Protein AF-A0A7X9B3H0-F1 (afdb_monomer_lite)

Secondary structure (DSSP, 8-state):
-EES-EE-PEEPEEEE-TTSSEEEE---SEEEES-BS-EEES-EESS-TT-TTEEESEEEES-EEEEEES-EEEEEEEEESEEEEEEES-EEEEEEEEE-EEEEEEEES-EE-SSSSEEE-GGGTT-EEEEEEEEEEEE-GGGGSS---EEEE----S-S--SS--B--SEEEEEEEEE--TTPPTT----EEE--S-TT--STT---SS--B---EEEEEEEEETT-PPPBS-S-TTTTTT-EEEETT----

pLDDT: mean 95.86, std 7.14, range [37.53, 98.94]

Structure (mmCIF, N/CA/C/O backbone):
data_AF-A0A7X9B3H0-F1
#
_entry.id   AF-A0A7X9B3H0-F1
#
loop_
_atom_site.group_PDB
_atom_site.id
_atom_site.type_symbol
_atom_site.label_atom_id
_atom_site.label_alt_id
_atom_site.label_comp_id
_atom_site.label_asym_id
_atom_site.label_entity_id
_atom_site.label_seq_id
_atom_site.pdbx_PDB_ins_code
_atom_site.Cartn_x
_atom_site.Cartn_y
_atom_site.Cartn_z
_atom_site.occupancy
_atom_site.B_iso_or_equiv
_atom_site.auth_seq_id
_atom_site.auth_comp_id
_atom_site.auth_asym_id
_atom_site.auth_atom_id
_atom_site.pdbx_PDB_model_num
ATOM 1 N N . THR A 1 1 ? -23.207 -5.398 1.427 1.00 96.75 1 THR A N 1
ATOM 2 C CA . THR A 1 1 ? -22.629 -4.749 2.622 1.00 96.75 1 THR A CA 1
ATOM 3 C C . THR A 1 1 ? -22.613 -5.731 3.765 1.00 96.75 1 THR A C 1
ATOM 5 O O . THR A 1 1 ? -23.616 -6.402 3.954 1.00 96.75 1 THR A O 1
ATOM 8 N N . VAL A 1 2 ? -21.505 -5.804 4.498 1.00 97.75 2 VAL A N 1
ATOM 9 C CA . VAL A 1 2 ? -21.372 -6.490 5.792 1.00 97.75 2 VAL A CA 1
ATOM 10 C C . VAL A 1 2 ? -21.299 -5.406 6.863 1.00 97.75 2 VAL A C 1
ATOM 12 O O . VAL A 1 2 ? -20.609 -4.403 6.661 1.00 97.75 2 VAL A O 1
ATOM 15 N N . ARG A 1 3 ? -22.056 -5.543 7.951 1.00 98.38 3 ARG A N 1
ATOM 16 C CA . ARG A 1 3 ? -22.194 -4.486 8.957 1.00 98.38 3 ARG A CA 1
ATOM 17 C C . ARG A 1 3 ? -22.282 -5.067 10.364 1.00 98.38 3 ARG A C 1
ATOM 19 O O . ARG A 1 3 ? -22.890 -6.119 10.524 1.00 98.38 3 ARG A O 1
ATOM 26 N N . ASP A 1 4 ? -21.686 -4.385 11.344 1.00 98.56 4 ASP A N 1
ATOM 27 C CA . ASP A 1 4 ? -21.795 -4.699 12.780 1.00 98.56 4 ASP A CA 1
ATOM 28 C C . ASP A 1 4 ? -21.476 -6.181 13.061 1.00 98.56 4 ASP A C 1
ATOM 30 O O . ASP A 1 4 ? -22.177 -6.889 13.778 1.00 98.56 4 ASP A O 1
ATOM 34 N N . THR A 1 5 ? -20.434 -6.680 12.394 1.00 98.19 5 THR A N 1
ATOM 35 C CA . THR A 1 5 ? -20.087 -8.105 12.342 1.00 98.19 5 THR A CA 1
ATOM 36 C C . THR A 1 5 ? -18.679 -8.324 12.873 1.00 98.19 5 THR A C 1
ATOM 38 O O . THR A 1 5 ? -17.754 -7.582 12.532 1.00 98.19 5 THR A O 1
ATOM 41 N N . VAL A 1 6 ? -18.509 -9.392 13.650 1.00 97.94 6 VAL A N 1
ATOM 42 C CA . VAL A 1 6 ? -17.203 -9.873 14.102 1.00 97.94 6 VAL A CA 1
ATOM 43 C C . VAL A 1 6 ? -16.793 -11.080 13.253 1.00 97.94 6 VAL A C 1
ATOM 45 O O . VAL A 1 6 ? -17.563 -12.025 13.107 1.00 97.94 6 VAL A O 1
ATOM 48 N N . LEU A 1 7 ? -15.589 -11.037 12.683 1.00 97.00 7 LEU A N 1
ATOM 49 C CA . LEU A 1 7 ? -15.009 -12.068 11.814 1.00 97.00 7 LEU A CA 1
ATOM 50 C C . LEU A 1 7 ? -13.793 -12.713 12.484 1.00 97.00 7 LEU A C 1
ATOM 52 O O . LEU A 1 7 ? -13.161 -12.115 13.349 1.00 97.00 7 LEU A O 1
ATOM 56 N N . THR A 1 8 ? -13.404 -13.913 12.071 1.00 96.50 8 THR A N 1
ATOM 57 C CA . THR A 1 8 ? -12.276 -14.640 12.670 1.00 96.50 8 THR A CA 1
ATOM 58 C C . THR A 1 8 ? -11.113 -14.783 11.701 1.00 96.50 8 THR A C 1
ATOM 60 O O . THR A 1 8 ? -11.180 -15.513 10.717 1.00 96.50 8 THR A O 1
ATOM 63 N N . GLY A 1 9 ? -9.995 -14.120 12.007 1.00 94.44 9 GLY A N 1
ATOM 64 C CA . GLY A 1 9 ? -8.746 -14.320 11.274 1.00 94.44 9 GLY A CA 1
ATOM 65 C C . GLY A 1 9 ? -8.305 -15.777 11.362 1.00 94.44 9 GLY A C 1
ATOM 66 O O . GLY A 1 9 ? -8.339 -16.363 12.444 1.00 94.44 9 GLY A O 1
ATOM 67 N N . ARG A 1 10 ? -7.913 -16.371 10.233 1.00 94.38 10 ARG A N 1
ATOM 68 C CA . ARG A 1 10 ? -7.511 -17.785 10.170 1.00 94.38 10 ARG A CA 1
ATOM 69 C C . ARG A 1 10 ? -5.998 -17.932 10.242 1.00 94.38 10 ARG A C 1
ATOM 71 O O . ARG A 1 10 ? -5.265 -17.012 9.889 1.00 94.38 10 ARG A O 1
ATOM 78 N N . MET A 1 11 ? -5.523 -19.074 10.734 1.00 94.06 11 MET A N 1
ATOM 79 C CA . MET A 1 11 ? -4.094 -19.310 10.964 1.00 94.06 11 MET A CA 1
ATOM 80 C C . MET A 1 11 ? -3.286 -19.383 9.665 1.00 94.06 11 MET A C 1
ATOM 82 O O . MET A 1 11 ? -3.762 -19.874 8.639 1.00 94.06 11 MET A O 1
ATOM 86 N N . THR A 1 12 ? -2.037 -18.932 9.749 1.00 93.06 12 THR A N 1
ATOM 87 C CA . THR A 1 12 ? -1.024 -19.181 8.722 1.00 93.06 12 THR A CA 1
ATOM 88 C C . THR A 1 12 ? -0.490 -20.604 8.867 1.00 93.06 12 THR A C 1
ATOM 90 O O . THR A 1 12 ? -0.134 -21.032 9.963 1.00 93.06 12 THR A O 1
ATOM 93 N N . TYR A 1 13 ? -0.372 -21.324 7.757 1.00 92.62 13 TYR A N 1
ATOM 94 C CA . TYR A 1 13 ? 0.287 -22.626 7.670 1.00 92.62 13 TYR A CA 1
ATOM 95 C C . TYR A 1 13 ? 1.334 -22.622 6.549 1.00 92.62 13 TYR A C 1
ATOM 97 O O . TYR A 1 13 ? 1.449 -21.657 5.791 1.00 92.62 13 TYR A O 1
ATOM 105 N N . ARG A 1 14 ? 2.142 -23.685 6.456 1.00 93.62 14 ARG A N 1
ATOM 106 C CA . ARG A 1 14 ? 3.148 -23.844 5.395 1.00 93.62 14 ARG A CA 1
ATOM 107 C C . ARG A 1 14 ? 2.694 -24.864 4.358 1.00 93.62 14 ARG A C 1
ATOM 109 O O . ARG A 1 14 ? 2.147 -25.901 4.712 1.00 93.62 14 ARG A O 1
ATOM 116 N N . THR A 1 15 ? 2.963 -24.571 3.091 1.00 93.12 15 THR A N 1
ATOM 117 C CA . THR A 1 15 ? 2.747 -25.475 1.951 1.00 93.12 15 THR A CA 1
ATOM 118 C C . THR A 1 15 ? 3.915 -25.374 0.964 1.00 93.12 15 THR A C 1
ATOM 120 O O . THR A 1 15 ? 4.805 -24.545 1.150 1.00 93.12 15 THR A O 1
ATOM 123 N N . ILE A 1 16 ? 3.942 -26.206 -0.078 1.00 93.56 16 ILE A N 1
ATOM 124 C CA . ILE A 1 16 ? 4.921 -26.119 -1.168 1.00 93.56 16 ILE A CA 1
ATOM 125 C C . ILE A 1 16 ? 4.343 -25.247 -2.287 1.00 93.56 16 ILE A C 1
ATOM 127 O O . ILE A 1 16 ? 3.264 -25.522 -2.807 1.00 93.56 16 ILE A O 1
ATOM 131 N N . GLY A 1 17 ? 5.045 -24.166 -2.626 1.00 88.56 17 GLY A N 1
ATOM 132 C CA . GLY A 1 17 ? 4.659 -23.255 -3.702 1.00 88.56 17 GLY A CA 1
ATOM 133 C C . GLY A 1 17 ? 5.010 -23.792 -5.091 1.00 88.56 17 GLY A C 1
ATOM 134 O O . GLY A 1 17 ? 5.723 -24.785 -5.229 1.00 88.56 17 GLY A O 1
ATOM 135 N N . SER A 1 18 ? 4.578 -23.079 -6.134 1.00 87.06 18 SER A N 1
ATOM 136 C CA . SER A 1 18 ? 4.818 -23.447 -7.542 1.00 87.06 18 SER A CA 1
ATOM 137 C C . SER A 1 18 ? 6.302 -23.577 -7.910 1.00 87.06 18 SER A C 1
ATOM 139 O O . SER A 1 18 ? 6.653 -24.346 -8.796 1.00 87.06 18 SER A O 1
ATOM 141 N N . ALA A 1 19 ? 7.186 -22.877 -7.196 1.00 88.00 19 ALA A N 1
ATOM 142 C CA . ALA A 1 19 ? 8.637 -22.975 -7.352 1.00 88.00 19 ALA A CA 1
ATOM 143 C C . ALA A 1 19 ? 9.275 -24.153 -6.579 1.00 88.00 19 ALA A C 1
ATOM 145 O O . ALA A 1 19 ? 10.493 -24.174 -6.400 1.00 88.00 19 ALA A O 1
ATOM 146 N N . GLY A 1 20 ? 8.478 -25.081 -6.035 1.00 92.31 20 GLY A N 1
ATOM 147 C CA . GLY A 1 20 ? 8.959 -26.229 -5.256 1.00 92.31 20 GLY A CA 1
ATOM 148 C C . GLY A 1 20 ? 9.532 -25.874 -3.879 1.00 92.31 20 GLY A C 1
ATOM 149 O O . GLY A 1 20 ? 10.175 -26.703 -3.242 1.00 92.31 20 GLY A O 1
ATOM 150 N N . LYS A 1 21 ? 9.324 -24.640 -3.403 1.00 93.38 21 LYS A N 1
ATOM 151 C CA . LYS A 1 21 ? 9.851 -24.142 -2.123 1.00 93.38 21 LYS A CA 1
ATOM 152 C C . LYS A 1 21 ? 8.735 -23.964 -1.090 1.00 93.38 21 LYS A C 1
ATOM 154 O O . LYS A 1 21 ? 7.611 -23.647 -1.484 1.00 93.38 21 LYS A O 1
ATOM 159 N N . PRO A 1 22 ? 9.025 -24.107 0.217 1.00 93.56 22 PRO A N 1
ATOM 160 C CA . PRO A 1 22 ? 8.057 -23.798 1.261 1.00 93.56 22 PRO A CA 1
ATOM 161 C C . PRO A 1 22 ? 7.579 -22.344 1.184 1.00 93.56 22 PRO A C 1
ATOM 163 O O . PRO A 1 22 ? 8.392 -21.421 1.122 1.00 93.56 22 PRO A O 1
ATOM 166 N N . VAL A 1 23 ? 6.265 -22.146 1.238 1.00 92.06 23 VAL A N 1
ATOM 167 C CA . VAL A 1 23 ? 5.602 -20.839 1.279 1.00 92.06 23 VAL A CA 1
ATOM 168 C C . VAL A 1 23 ? 4.584 -20.795 2.416 1.00 92.06 23 VAL A C 1
ATOM 170 O O . VAL A 1 23 ? 4.017 -21.820 2.804 1.00 92.06 23 VAL A O 1
ATOM 173 N N . SER A 1 24 ? 4.354 -19.600 2.955 1.00 91.25 24 SER A N 1
ATOM 174 C CA . SER A 1 24 ? 3.261 -19.352 3.897 1.00 91.25 24 SER A CA 1
ATOM 175 C C . SER A 1 24 ? 1.937 -19.230 3.144 1.00 91.25 24 SER A C 1
ATOM 177 O O . SER A 1 24 ? 1.880 -18.582 2.101 1.00 91.25 24 SER A O 1
ATOM 179 N N . MET A 1 25 ? 0.880 -19.817 3.694 1.00 90.06 25 MET A N 1
ATOM 180 C CA . MET A 1 25 ? -0.472 -19.802 3.142 1.00 90.06 25 MET A CA 1
ATOM 181 C C . MET A 1 25 ? -1.490 -19.632 4.273 1.00 90.06 25 MET A C 1
ATOM 183 O O . MET A 1 25 ? -1.207 -19.938 5.431 1.00 90.06 25 MET A O 1
ATOM 187 N N . GLY A 1 26 ? -2.690 -19.178 3.940 1.00 91.25 26 GLY A N 1
ATOM 188 C CA . GLY A 1 26 ? -3.830 -19.196 4.842 1.00 91.25 26 GLY A CA 1
ATOM 189 C C . GLY A 1 26 ? -5.136 -19.108 4.069 1.00 91.25 26 GLY A C 1
ATOM 190 O O . GLY A 1 26 ? -5.149 -18.869 2.863 1.00 91.25 26 GLY A O 1
ATOM 191 N N . SER A 1 27 ? -6.242 -19.321 4.774 1.00 89.25 27 SER A N 1
ATOM 192 C CA . SER A 1 27 ? -7.578 -19.052 4.242 1.00 89.25 27 SER A CA 1
ATOM 193 C C . SER A 1 27 ? -8.144 -17.777 4.860 1.00 89.25 27 SER A C 1
ATOM 195 O O . SER A 1 27 ? -7.551 -17.188 5.763 1.00 89.25 27 SER A O 1
ATOM 197 N N . TYR A 1 28 ? -9.284 -17.337 4.349 1.00 94.12 28 TYR A N 1
ATOM 198 C CA . TYR A 1 28 ? -9.989 -16.159 4.833 1.00 94.12 28 TYR A CA 1
ATOM 199 C C . TYR A 1 28 ? -11.312 -16.578 5.455 1.00 94.12 28 TYR A C 1
ATOM 201 O O . TYR A 1 28 ? -11.863 -17.617 5.087 1.00 94.12 28 TYR A O 1
ATOM 209 N N . ASP A 1 29 ? -11.819 -15.771 6.379 1.00 94.12 29 ASP A N 1
ATOM 210 C CA . ASP A 1 29 ? -13.160 -15.986 6.914 1.00 94.12 29 ASP A CA 1
ATOM 211 C C . ASP A 1 29 ? -14.219 -15.617 5.880 1.00 94.12 29 ASP A C 1
ATOM 213 O O . ASP A 1 29 ? -15.155 -16.366 5.617 1.00 94.12 29 ASP A O 1
ATOM 217 N N . ILE A 1 30 ? -13.994 -14.483 5.220 1.00 94.00 30 ILE A N 1
ATOM 218 C CA . ILE A 1 30 ? -14.838 -13.972 4.154 1.00 94.00 30 ILE A CA 1
ATOM 219 C C . ILE A 1 30 ? -13.964 -13.503 2.997 1.00 94.00 30 ILE A C 1
ATOM 221 O O . ILE A 1 30 ? -12.877 -12.966 3.185 1.00 94.00 30 ILE A O 1
ATOM 225 N N . SER A 1 31 ? -14.423 -13.713 1.769 1.00 93.94 31 SER A N 1
ATOM 226 C CA . SER A 1 31 ? -13.748 -13.210 0.573 1.00 93.94 31 SER A CA 1
ATOM 227 C C . SER A 1 31 ? -14.756 -12.571 -0.368 1.00 93.94 31 SER A C 1
ATOM 229 O O . SER A 1 31 ? -15.946 -12.883 -0.328 1.00 93.94 31 SER A O 1
ATOM 231 N N . ALA A 1 32 ? -14.276 -11.654 -1.204 1.00 95.38 32 ALA A N 1
ATOM 232 C CA . ALA A 1 32 ? -15.072 -11.049 -2.263 1.00 95.38 32 ALA A CA 1
ATOM 233 C C . ALA A 1 32 ? -14.420 -11.337 -3.616 1.00 95.38 32 ALA A C 1
ATOM 235 O O . ALA A 1 32 ? -13.220 -11.132 -3.800 1.00 95.38 32 ALA A O 1
ATOM 236 N N . ASN A 1 33 ? -15.202 -11.813 -4.580 1.00 96.38 33 ASN A N 1
ATOM 237 C CA . ASN A 1 33 ? -14.717 -12.105 -5.923 1.00 96.38 33 ASN A CA 1
ATOM 238 C C . ASN A 1 33 ? -15.700 -11.538 -6.948 1.00 96.38 33 ASN A C 1
ATOM 240 O O . ASN A 1 33 ? -16.895 -11.803 -6.840 1.00 96.38 33 ASN A O 1
ATOM 244 N N . ARG A 1 34 ? -15.206 -10.745 -7.910 1.00 96.75 34 ARG A N 1
ATOM 245 C CA . ARG A 1 34 ? -16.002 -10.127 -8.990 1.00 96.75 34 ARG A CA 1
ATOM 246 C C . ARG A 1 34 ? -17.244 -9.395 -8.466 1.00 96.75 34 ARG A C 1
ATOM 248 O O . ARG A 1 34 ? -18.338 -9.534 -9.004 1.00 96.75 34 ARG A O 1
ATOM 255 N N . ALA A 1 35 ? -17.071 -8.625 -7.395 1.00 96.94 35 ALA A N 1
ATOM 256 C CA . ALA A 1 35 ? -18.161 -7.940 -6.709 1.00 96.94 35 ALA A CA 1
ATOM 257 C C . ALA A 1 35 ? -18.064 -6.415 -6.857 1.00 96.94 35 ALA A C 1
ATOM 259 O O . ALA A 1 35 ? -16.976 -5.841 -6.912 1.00 96.94 35 ALA A O 1
ATOM 260 N N . LEU A 1 36 ? -19.216 -5.749 -6.893 1.00 97.56 36 LEU A N 1
ATOM 261 C CA . LEU A 1 36 ? -19.324 -4.293 -6.979 1.00 97.56 36 LEU A CA 1
ATOM 262 C C . LEU A 1 36 ? -19.854 -3.739 -5.655 1.00 97.56 36 LEU A C 1
ATOM 264 O O . LEU A 1 36 ? -20.747 -4.331 -5.052 1.00 97.56 36 LEU A O 1
ATOM 268 N N . ASN A 1 37 ? -19.342 -2.583 -5.231 1.00 98.06 37 ASN A N 1
ATOM 269 C CA . ASN A 1 37 ? -19.818 -1.841 -4.060 1.00 98.06 37 ASN A CA 1
ATOM 270 C C . ASN A 1 37 ? -19.799 -2.677 -2.766 1.00 98.06 37 ASN A C 1
ATOM 272 O O . ASN A 1 37 ? -20.756 -2.693 -1.985 1.00 98.06 37 ASN A O 1
ATOM 276 N N . VAL A 1 38 ? -18.697 -3.391 -2.526 1.00 97.62 38 VAL A N 1
ATOM 277 C CA . VAL A 1 38 ? -18.517 -4.171 -1.295 1.00 97.62 38 VAL A CA 1
ATOM 278 C C . VAL A 1 38 ? -18.102 -3.232 -0.172 1.00 97.62 38 VAL A C 1
ATOM 280 O O . VAL A 1 38 ? -17.070 -2.569 -0.245 1.00 97.62 38 VAL A O 1
ATOM 283 N N . SER A 1 39 ? -18.910 -3.191 0.883 1.00 98.19 39 SER A N 1
ATOM 284 C CA . SER A 1 39 ? -18.640 -2.382 2.070 1.00 98.19 39 SER A CA 1
ATOM 285 C C . SER A 1 39 ? -18.618 -3.235 3.331 1.00 98.19 39 SER A C 1
ATOM 287 O O . SER A 1 39 ? -19.525 -4.051 3.514 1.00 98.19 39 SER A O 1
ATOM 289 N N . PHE A 1 40 ? -17.631 -2.987 4.187 1.00 98.50 40 PHE A N 1
ATOM 290 C CA . PHE A 1 40 ? -17.561 -3.429 5.578 1.00 98.50 40 PHE A CA 1
ATOM 291 C C . PHE A 1 40 ? -17.724 -2.200 6.466 1.00 98.50 40 PHE A C 1
ATOM 293 O O . PHE A 1 40 ? -17.019 -1.207 6.274 1.00 98.50 40 PHE A O 1
ATOM 300 N N . ILE A 1 41 ? -18.694 -2.240 7.376 1.00 98.88 41 ILE A N 1
ATOM 301 C CA . ILE A 1 41 ? -19.063 -1.101 8.221 1.00 98.88 41 ILE A CA 1
ATOM 302 C C . ILE A 1 41 ? -19.112 -1.570 9.672 1.00 98.88 41 ILE A C 1
ATOM 304 O O . ILE A 1 41 ? -19.880 -2.477 9.984 1.00 98.88 41 ILE A O 1
ATOM 308 N N . ASN A 1 42 ? -18.332 -0.943 10.551 1.00 98.75 42 ASN A N 1
ATOM 309 C CA . ASN A 1 42 ? -18.270 -1.278 11.978 1.00 98.75 42 ASN A CA 1
ATOM 310 C C . ASN A 1 42 ? -17.964 -2.766 12.223 1.00 98.75 42 ASN A C 1
ATOM 312 O O . ASN A 1 42 ? -18.619 -3.435 13.023 1.00 98.75 42 ASN A O 1
ATOM 316 N N . CYS A 1 43 ? -17.010 -3.319 11.476 1.00 98.62 43 CYS A N 1
ATOM 317 C CA . CYS A 1 43 ? -16.638 -4.724 11.591 1.00 98.62 43 CYS A CA 1
ATOM 318 C C . CYS A 1 43 ? -15.314 -4.897 12.344 1.00 98.62 43 CYS A C 1
ATOM 320 O O . CYS A 1 43 ? -14.418 -4.057 12.262 1.00 98.62 43 CYS A O 1
ATOM 322 N N . SER A 1 44 ? -15.152 -6.014 13.044 1.00 98.38 44 SER A N 1
ATOM 323 C CA . SER A 1 44 ? -13.930 -6.301 13.803 1.00 98.38 44 SER A CA 1
ATOM 324 C C . SER A 1 44 ? -13.487 -7.754 13.667 1.00 98.38 44 SER A C 1
ATOM 326 O O . SER A 1 44 ? -14.210 -8.599 13.139 1.00 98.38 44 SER A O 1
ATOM 328 N N . GLN A 1 45 ? -12.261 -8.037 14.101 1.00 96.81 45 GLN A N 1
ATOM 329 C CA . GLN A 1 45 ? -11.703 -9.383 14.155 1.00 96.81 45 GLN A CA 1
ATOM 330 C C . GLN A 1 45 ? -11.772 -9.939 15.590 1.00 96.81 45 GLN A C 1
ATOM 332 O O . GLN A 1 45 ? -11.523 -9.200 16.539 1.00 96.81 45 GLN A O 1
ATOM 337 N N . THR A 1 46 ? -12.073 -11.232 15.758 1.00 97.44 46 THR A N 1
ATOM 338 C CA . THR A 1 46 ? -12.088 -11.913 17.070 1.00 97.44 46 THR A CA 1
ATOM 339 C C . THR A 1 46 ? -10.695 -12.023 17.692 1.00 97.44 46 THR A C 1
ATOM 341 O O . THR A 1 46 ? -10.539 -11.868 18.899 1.00 97.44 46 THR A O 1
ATOM 344 N N . ASN A 1 47 ? -9.681 -12.309 16.874 1.00 96.38 47 ASN A N 1
ATOM 345 C CA . ASN A 1 47 ? -8.280 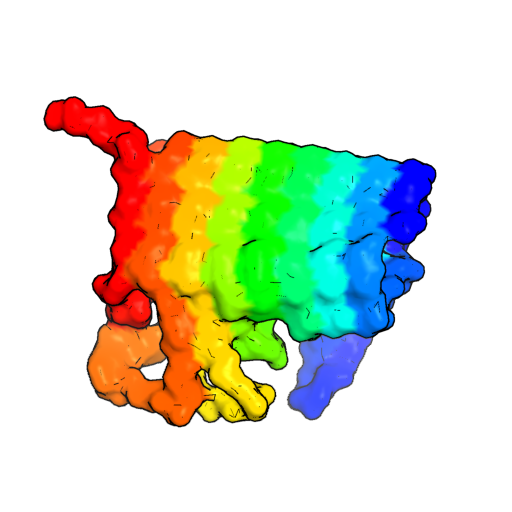-12.387 17.288 1.00 96.38 47 ASN A CA 1
ATOM 346 C C . ASN A 1 47 ? -7.551 -11.049 17.119 1.00 96.38 47 ASN A C 1
ATOM 348 O O . ASN A 1 47 ? -7.961 -10.205 16.319 1.00 96.38 47 ASN A O 1
ATOM 352 N N . ASP A 1 48 ? -6.438 -10.887 17.841 1.00 97.06 48 ASP A N 1
ATOM 353 C CA . ASP A 1 48 ? -5.580 -9.703 17.758 1.00 97.06 48 ASP A CA 1
ATOM 354 C C . ASP A 1 48 ? -5.141 -9.440 16.309 1.00 97.06 48 ASP A C 1
ATOM 356 O O . ASP A 1 48 ? -4.493 -10.263 15.658 1.00 97.06 48 ASP A O 1
ATOM 360 N N . ILE A 1 49 ? -5.485 -8.256 15.800 1.00 97.50 49 ILE A N 1
ATOM 361 C CA . ILE A 1 49 ? -5.169 -7.816 14.438 1.00 97.50 49 ILE A CA 1
ATOM 362 C C . ILE A 1 49 ? -3.657 -7.722 14.187 1.00 97.50 49 ILE A C 1
ATOM 364 O O . ILE A 1 49 ? -3.216 -7.750 13.033 1.00 97.50 49 ILE A O 1
ATOM 368 N N . ASN A 1 50 ? -2.848 -7.640 15.245 1.00 97.06 50 ASN A N 1
ATOM 369 C CA . ASN A 1 50 ? -1.394 -7.565 15.165 1.00 97.06 50 ASN A CA 1
ATOM 370 C C . ASN A 1 50 ? -0.692 -8.922 15.356 1.00 97.06 50 ASN A C 1
ATOM 372 O O . ASN A 1 50 ? 0.526 -9.001 15.179 1.00 97.06 50 ASN A O 1
ATOM 376 N N . ASP A 1 51 ? -1.428 -9.998 15.644 1.00 95.69 51 ASP A N 1
ATOM 377 C CA . ASP A 1 51 ? -0.843 -11.325 15.820 1.00 95.69 51 ASP A CA 1
ATOM 378 C C . ASP A 1 51 ? -0.498 -11.973 14.470 1.00 95.69 51 ASP A C 1
ATOM 380 O O . ASP A 1 51 ? -1.359 -12.396 13.694 1.00 95.69 51 ASP A O 1
ATOM 384 N N . ARG A 1 52 ? 0.809 -12.085 14.215 1.00 93.50 52 ARG A N 1
ATOM 385 C CA . ARG A 1 52 ? 1.392 -12.591 12.962 1.00 93.50 52 ARG A CA 1
ATOM 386 C C . ARG A 1 52 ? 1.212 -14.099 12.760 1.00 93.50 52 ARG A C 1
ATOM 388 O O . ARG A 1 52 ? 1.583 -14.613 11.706 1.00 93.50 52 ARG A O 1
ATOM 395 N N . ARG A 1 53 ? 0.675 -14.827 13.748 1.00 94.88 53 ARG A N 1
ATOM 396 C CA . ARG A 1 53 ? 0.292 -16.241 13.590 1.00 94.88 53 ARG A CA 1
ATOM 397 C C . ARG A 1 53 ? -0.926 -16.393 12.677 1.00 94.88 53 ARG A C 1
ATOM 399 O O . ARG A 1 53 ? -1.085 -17.436 12.041 1.00 94.88 53 ARG A O 1
ATOM 406 N N . TYR A 1 54 ? -1.756 -15.357 12.562 1.00 95.31 54 TYR A N 1
ATOM 407 C CA . TYR A 1 54 ? -2.929 -15.347 11.694 1.00 95.31 54 TYR A CA 1
ATOM 408 C C . TYR A 1 54 ? -2.601 -14.772 10.314 1.00 95.31 54 TYR A C 1
ATOM 410 O O . TYR A 1 54 ? -1.918 -13.764 10.185 1.00 95.31 54 TYR A O 1
ATOM 418 N N . TRP A 1 55 ? -3.111 -15.420 9.269 1.00 93.62 55 TRP A N 1
ATOM 419 C CA . TRP A 1 55 ? -2.991 -14.991 7.876 1.00 93.62 55 TRP A CA 1
ATOM 420 C C . TRP A 1 55 ? -3.792 -13.712 7.617 1.00 93.62 55 TRP A C 1
ATOM 422 O O . TRP A 1 55 ? -3.315 -12.755 6.998 1.00 93.62 55 TRP A O 1
ATOM 432 N N . GLY A 1 56 ? -5.022 -13.705 8.130 1.00 91.44 56 GLY A N 1
ATOM 433 C CA . GLY A 1 56 ? -5.951 -12.587 8.093 1.00 91.44 56 GLY A CA 1
ATOM 434 C C . GLY A 1 56 ? -7.391 -13.043 7.880 1.00 91.44 56 GLY A C 1
ATOM 435 O O . GLY A 1 56 ? -7.706 -14.227 7.996 1.00 91.44 56 GLY A O 1
ATOM 436 N N . ILE A 1 57 ? -8.269 -12.086 7.581 1.00 92.81 57 ILE A N 1
ATOM 437 C CA . ILE A 1 57 ? -9.721 -12.323 7.478 1.00 92.81 57 ILE A CA 1
ATOM 438 C C . ILE A 1 57 ? -10.293 -12.227 6.070 1.00 92.81 57 ILE A C 1
ATOM 440 O O . ILE A 1 57 ? -11.370 -12.769 5.840 1.00 92.81 57 ILE A O 1
ATOM 444 N N . PHE A 1 58 ? -9.617 -11.517 5.164 1.00 92.31 58 PHE A N 1
ATOM 445 C CA . PHE A 1 58 ? -10.200 -11.085 3.901 1.00 92.31 58 PHE A CA 1
ATOM 446 C C . PHE A 1 58 ? -9.180 -11.013 2.772 1.00 92.31 58 PHE A C 1
ATOM 448 O O . PHE A 1 58 ? -8.056 -10.549 2.970 1.00 92.31 58 PHE A O 1
ATOM 455 N N . GLY A 1 59 ? -9.637 -11.410 1.586 1.00 90.00 59 GLY A N 1
ATOM 456 C CA . GLY A 1 59 ? -9.003 -11.165 0.296 1.00 90.00 59 GLY A CA 1
ATOM 457 C C . GLY A 1 59 ? -10.063 -10.801 -0.743 1.00 90.00 59 GLY A C 1
ATOM 458 O O . GLY A 1 59 ? -11.164 -11.364 -0.733 1.00 90.00 59 GLY A O 1
ATOM 459 N N . SER A 1 60 ? -9.737 -9.863 -1.636 1.00 93.75 60 SER A N 1
ATOM 460 C CA . SER A 1 60 ? -10.634 -9.444 -2.719 1.00 93.75 60 SER A CA 1
ATOM 461 C C . SER A 1 60 ? -10.022 -9.586 -4.105 1.00 93.75 60 SER A C 1
ATOM 463 O O . SER A 1 60 ? -8.905 -9.141 -4.347 1.00 93.75 60 SER A O 1
ATOM 465 N N . ASN A 1 61 ? -10.786 -10.153 -5.036 1.00 95.75 61 ASN A N 1
ATOM 466 C CA . ASN A 1 61 ? -10.383 -10.318 -6.431 1.00 95.75 61 ASN A CA 1
ATOM 467 C C . ASN A 1 61 ? -11.403 -9.651 -7.354 1.00 95.75 61 ASN A C 1
ATOM 469 O O . ASN A 1 61 ? -12.607 -9.861 -7.205 1.00 95.75 61 ASN A O 1
ATOM 473 N N . TYR A 1 62 ? -10.926 -8.863 -8.313 1.00 96.44 62 TYR A N 1
ATOM 474 C CA . TYR A 1 62 ? -11.707 -8.191 -9.354 1.00 96.44 62 TYR A CA 1
ATOM 475 C C . TYR A 1 62 ? -12.900 -7.393 -8.820 1.00 96.44 62 TYR A C 1
ATOM 477 O O . TYR A 1 62 ? -13.973 -7.361 -9.424 1.00 96.44 62 TYR A O 1
ATOM 485 N N . CYS A 1 63 ? -12.743 -6.802 -7.637 1.00 97.31 63 CYS A N 1
ATOM 486 C CA . CYS A 1 63 ? -13.803 -6.038 -6.998 1.00 97.31 63 CYS A CA 1
ATOM 487 C C . CYS A 1 63 ? -13.753 -4.571 -7.422 1.00 97.31 63 CYS A C 1
ATOM 489 O O . CYS A 1 63 ? -12.679 -4.031 -7.675 1.00 97.31 63 CYS A O 1
ATOM 491 N N . LYS A 1 64 ? -14.906 -3.901 -7.452 1.00 98.00 64 LYS A N 1
ATOM 492 C CA . LYS A 1 64 ? -14.971 -2.453 -7.682 1.00 98.00 64 LYS A CA 1
ATOM 493 C C . LYS A 1 64 ? -15.640 -1.749 -6.513 1.00 98.00 64 LYS A C 1
ATOM 495 O O . LYS A 1 64 ? -16.645 -2.238 -5.999 1.00 98.00 64 LYS A O 1
ATOM 500 N N . ASN A 1 65 ? -15.108 -0.591 -6.138 1.00 98.19 65 ASN A N 1
ATOM 501 C CA . ASN A 1 65 ? -15.586 0.257 -5.050 1.00 98.19 65 ASN A CA 1
ATOM 502 C C . ASN A 1 65 ? -15.594 -0.486 -3.702 1.00 98.19 65 ASN A C 1
ATOM 504 O O . ASN A 1 65 ? -16.644 -0.662 -3.079 1.00 98.19 65 ASN A O 1
ATOM 508 N N . LEU A 1 66 ? -14.417 -0.947 -3.265 1.00 98.06 66 LEU A N 1
ATOM 509 C CA . LEU A 1 66 ? -14.245 -1.535 -1.933 1.00 98.06 66 LEU A CA 1
ATOM 510 C C . LEU A 1 66 ? -14.230 -0.439 -0.864 1.00 98.06 66 LEU A C 1
ATOM 512 O O . LEU A 1 66 ? -13.513 0.552 -0.998 1.00 98.06 66 LEU A O 1
ATOM 516 N N . ARG A 1 67 ? -14.980 -0.616 0.224 1.00 98.50 67 ARG A N 1
ATOM 517 C CA . ARG A 1 67 ? -15.015 0.348 1.332 1.00 98.50 67 ARG A CA 1
ATOM 518 C C . ARG A 1 67 ? -14.954 -0.333 2.685 1.00 98.50 67 ARG A C 1
ATOM 520 O O . ARG A 1 67 ? -15.822 -1.137 3.006 1.00 98.50 67 ARG A O 1
ATOM 527 N N . TYR A 1 68 ? -13.974 0.037 3.495 1.00 98.62 68 TYR A N 1
ATOM 528 C CA . TYR A 1 68 ? -13.928 -0.273 4.922 1.00 98.62 68 TYR A CA 1
ATOM 529 C C . TYR A 1 68 ? -14.200 1.011 5.698 1.00 98.62 68 TYR A C 1
ATOM 531 O O . TYR A 1 68 ? -13.572 2.034 5.427 1.00 98.62 68 TYR A O 1
ATOM 539 N N . ASP A 1 69 ? -15.142 0.971 6.634 1.00 98.88 69 ASP A N 1
ATOM 540 C CA . ASP A 1 69 ? -15.486 2.107 7.488 1.00 98.88 69 ASP A CA 1
ATOM 541 C C . ASP A 1 69 ? -15.710 1.639 8.927 1.00 98.88 69 ASP A C 1
ATOM 543 O O . ASP A 1 69 ? -16.457 0.685 9.145 1.00 98.88 69 ASP A O 1
ATOM 547 N N . GLY A 1 70 ? -15.043 2.248 9.905 1.00 98.81 70 GLY A N 1
ATOM 548 C CA . GLY A 1 70 ? -15.164 1.825 11.305 1.00 98.81 70 GLY A CA 1
ATOM 549 C C . GLY A 1 70 ? -14.624 0.415 11.570 1.00 98.81 70 GLY A C 1
ATOM 550 O O . GLY A 1 70 ? -15.133 -0.278 12.447 1.00 98.81 70 GLY A O 1
ATOM 551 N N . CYS A 1 71 ? -13.662 -0.068 10.776 1.00 98.75 71 CYS A N 1
ATOM 552 C CA . CYS A 1 71 ? -13.213 -1.459 10.824 1.00 98.75 71 CYS A CA 1
ATOM 553 C C . CYS A 1 71 ? -11.913 -1.645 11.618 1.00 98.75 71 CYS A C 1
ATOM 555 O O . CYS A 1 71 ? -10.990 -0.840 11.514 1.00 98.75 71 CYS A O 1
ATOM 557 N N . SER A 1 72 ? -11.795 -2.758 12.342 1.00 98.69 72 SER A N 1
ATOM 558 C CA . SER A 1 72 ? -10.559 -3.181 13.016 1.00 98.69 72 SER A CA 1
ATOM 559 C C . SER A 1 72 ? -10.164 -4.577 12.549 1.00 98.69 72 SER A C 1
ATOM 561 O O . SER A 1 72 ? -10.698 -5.580 13.025 1.00 98.69 72 SER A O 1
ATOM 563 N N . PHE A 1 73 ? -9.252 -4.645 11.580 1.00 98.25 73 PHE A N 1
ATOM 564 C CA . PHE A 1 73 ? -8.888 -5.879 10.883 1.00 98.25 73 PHE A CA 1
ATOM 565 C C . PHE A 1 73 ? -7.379 -6.038 10.767 1.00 98.25 73 PHE A C 1
ATOM 567 O O . PHE A 1 73 ? -6.638 -5.065 10.737 1.00 98.25 73 PHE A O 1
ATOM 574 N N . SER A 1 74 ? -6.905 -7.273 10.622 1.00 97.44 74 SER A N 1
ATOM 575 C CA . SER A 1 74 ? -5.481 -7.559 10.393 1.00 97.44 74 SER A CA 1
ATOM 576 C C . SER A 1 74 ? -4.942 -6.996 9.072 1.00 97.44 74 SER A C 1
ATOM 578 O O . SER A 1 74 ? -3.742 -6.728 8.979 1.00 97.44 74 SER A O 1
ATOM 580 N N . ARG A 1 75 ? -5.808 -6.804 8.062 1.00 96.06 75 ARG A N 1
ATOM 581 C CA . ARG A 1 75 ? -5.449 -6.266 6.742 1.00 96.06 75 ARG A CA 1
ATOM 582 C C . ARG A 1 75 ? -6.606 -5.637 5.972 1.00 96.06 75 ARG A C 1
ATOM 584 O O . ARG A 1 75 ? -7.765 -6.010 6.148 1.00 96.06 75 ARG A O 1
ATOM 591 N N . PHE A 1 76 ? -6.230 -4.808 5.004 1.00 97.69 76 PHE A N 1
ATOM 592 C CA . PHE A 1 76 ? -6.966 -4.585 3.760 1.00 97.69 76 PHE A CA 1
ATOM 593 C C . PHE A 1 76 ? -6.217 -5.305 2.629 1.00 97.69 76 PHE A C 1
ATOM 595 O O . PHE A 1 76 ? -4.994 -5.193 2.546 1.00 97.69 76 PHE A O 1
ATOM 602 N N . ASP A 1 77 ? -6.918 -6.059 1.780 1.00 95.88 77 ASP A N 1
ATOM 603 C CA . ASP A 1 77 ? -6.286 -6.870 0.726 1.00 95.88 77 ASP A CA 1
ATOM 604 C C . ASP A 1 77 ? -7.047 -6.739 -0.592 1.00 95.88 77 ASP A C 1
ATOM 606 O O . ASP A 1 77 ? -8.032 -7.445 -0.843 1.00 95.88 77 ASP A O 1
ATOM 610 N N . ALA A 1 78 ? -6.579 -5.810 -1.424 1.00 95.69 78 ALA A N 1
ATOM 611 C CA . ALA A 1 78 ? -6.906 -5.740 -2.840 1.00 95.69 78 ALA A CA 1
ATOM 612 C C . ALA A 1 78 ? -5.967 -6.710 -3.562 1.00 95.69 78 ALA A C 1
ATOM 614 O O . ALA A 1 78 ? -4.822 -6.370 -3.860 1.00 95.69 78 ALA A O 1
ATOM 615 N N . HIS A 1 79 ? -6.419 -7.950 -3.741 1.00 92.50 79 HIS A N 1
ATOM 616 C CA . HIS A 1 79 ? -5.550 -9.062 -4.114 1.00 92.50 79 HIS A CA 1
ATOM 617 C C . HIS A 1 79 ? -5.267 -9.099 -5.614 1.00 92.50 79 HIS A C 1
ATOM 619 O O . HIS A 1 79 ? -4.138 -9.361 -6.011 1.00 92.50 79 HIS A O 1
ATOM 625 N N . MET A 1 80 ? -6.276 -8.821 -6.444 1.00 91.62 80 MET A N 1
ATOM 626 C CA . MET A 1 80 ? -6.136 -8.835 -7.900 1.00 91.62 80 MET A CA 1
ATOM 627 C C . MET A 1 80 ? -7.144 -7.889 -8.556 1.00 91.62 80 MET A C 1
ATOM 629 O O . MET A 1 80 ? -8.339 -8.015 -8.306 1.00 91.62 80 MET A O 1
ATOM 633 N N . GLY A 1 81 ? -6.687 -6.964 -9.407 1.00 89.12 81 GLY A N 1
ATOM 634 C CA . GLY A 1 81 ? -7.546 -6.177 -10.309 1.00 89.12 81 GLY A CA 1
ATOM 635 C C . GLY A 1 81 ? -8.682 -5.390 -9.642 1.00 89.12 81 GLY A C 1
ATOM 636 O O . GLY A 1 81 ? -9.800 -5.386 -10.159 1.00 89.12 81 GLY A O 1
ATOM 637 N N . VAL A 1 82 ? -8.439 -4.773 -8.482 1.00 96.56 82 VAL A N 1
ATOM 638 C CA . VAL A 1 82 ? -9.457 -3.970 -7.786 1.00 96.56 82 VAL A CA 1
ATOM 639 C C . VAL A 1 82 ? -9.539 -2.563 -8.377 1.00 96.56 82 VAL A C 1
ATOM 641 O O . VAL A 1 82 ? -8.517 -1.943 -8.636 1.00 96.56 82 VAL A O 1
ATOM 644 N N . ALA A 1 83 ? -10.745 -2.025 -8.555 1.00 98.06 83 ALA A N 1
ATOM 645 C CA . ALA A 1 83 ? -10.943 -0.651 -9.020 1.00 98.06 83 ALA A CA 1
ATOM 646 C C . ALA A 1 83 ? -11.623 0.197 -7.946 1.00 98.06 83 ALA A C 1
ATOM 648 O O . ALA A 1 83 ? -12.740 -0.118 -7.543 1.00 98.06 83 ALA A O 1
ATOM 649 N N . ASN A 1 84 ? -10.987 1.294 -7.540 1.00 98.69 84 ASN A N 1
ATOM 650 C CA . ASN A 1 84 ? -11.401 2.170 -6.442 1.00 98.69 84 ASN A CA 1
ATOM 651 C C . ASN A 1 84 ? -11.485 1.473 -5.075 1.00 98.69 84 ASN A C 1
ATOM 653 O O . ASN A 1 84 ? -12.121 0.430 -4.890 1.00 98.69 84 ASN A O 1
ATOM 657 N N . ALA A 1 85 ? -10.902 2.115 -4.070 1.00 98.62 85 ALA A N 1
ATOM 658 C CA . ALA A 1 85 ? -10.913 1.611 -2.708 1.00 98.62 85 ALA A CA 1
ATOM 659 C C . ALA A 1 85 ? -10.978 2.746 -1.685 1.00 98.62 85 ALA A C 1
ATOM 661 O O . ALA A 1 85 ? -10.509 3.860 -1.922 1.00 98.62 85 ALA A O 1
ATOM 662 N N . SER A 1 86 ? -11.549 2.457 -0.518 1.00 98.81 86 SER A N 1
ATOM 663 C CA . SER A 1 86 ? -11.507 3.364 0.620 1.00 98.81 86 SER A CA 1
ATOM 664 C C . SER A 1 86 ? -11.369 2.637 1.952 1.00 98.81 86 SER A C 1
ATOM 666 O O . SER A 1 86 ? -12.021 1.621 2.183 1.00 98.81 86 SER A O 1
ATOM 668 N N . ILE A 1 87 ? -10.534 3.184 2.833 1.00 98.88 87 ILE A N 1
ATOM 669 C CA . ILE A 1 87 ? -10.414 2.794 4.240 1.00 98.88 87 ILE A CA 1
ATOM 670 C C . ILE A 1 87 ? -10.659 4.058 5.060 1.00 98.88 87 ILE A C 1
ATOM 672 O O . ILE A 1 87 ? -9.962 5.055 4.877 1.00 98.88 87 ILE A O 1
ATOM 676 N N . ARG A 1 88 ? -11.674 4.046 5.921 1.00 98.88 88 ARG A N 1
ATOM 677 C CA . ARG A 1 88 ? -12.093 5.209 6.710 1.00 98.88 88 ARG A CA 1
ATOM 678 C C . ARG A 1 88 ? -12.273 4.826 8.163 1.00 98.88 88 ARG A C 1
ATOM 680 O O . ARG A 1 88 ? -12.806 3.755 8.438 1.00 98.88 88 ARG A O 1
ATOM 687 N N . ASN A 1 89 ? -11.860 5.688 9.087 1.00 98.94 89 ASN A N 1
ATOM 688 C CA . ASN A 1 89 ? -12.126 5.510 10.520 1.00 98.94 89 ASN A CA 1
ATOM 689 C C . ASN A 1 89 ? -11.722 4.108 11.030 1.00 98.94 89 ASN A C 1
ATOM 691 O O . ASN A 1 89 ? -12.452 3.489 11.799 1.00 98.94 89 ASN A O 1
ATOM 695 N N . SER A 1 90 ? -10.628 3.548 10.508 1.00 98.94 90 SER A N 1
ATOM 696 C CA . SER A 1 90 ? -10.311 2.122 10.641 1.00 98.94 90 SER A CA 1
ATOM 697 C C . SER A 1 90 ? -8.886 1.888 11.139 1.00 98.94 90 SER A C 1
ATOM 699 O O . SER A 1 90 ? -8.006 2.734 10.985 1.00 98.94 90 SER A O 1
ATOM 701 N N . THR A 1 91 ? -8.638 0.696 11.678 1.00 98.88 91 THR A N 1
ATOM 702 C CA . THR A 1 91 ? -7.306 0.234 12.082 1.00 98.88 91 THR A CA 1
ATOM 703 C C . THR A 1 91 ? -6.945 -1.044 11.340 1.00 98.88 91 THR A C 1
ATOM 705 O O . THR A 1 91 ? -7.624 -2.059 11.496 1.00 98.88 91 THR A O 1
ATOM 708 N N . MET A 1 92 ? -5.868 -1.004 10.551 1.00 98.62 92 MET A N 1
ATOM 709 C CA . MET A 1 92 ? -5.312 -2.174 9.867 1.00 98.62 92 MET A CA 1
ATOM 710 C C . MET A 1 92 ? -4.084 -2.687 10.623 1.00 98.62 92 MET A C 1
ATOM 712 O O . MET A 1 92 ? -3.148 -1.930 10.880 1.00 98.62 92 MET A O 1
ATOM 716 N N . GLY A 1 93 ? -4.092 -3.971 10.966 1.00 98.06 93 GLY A N 1
ATOM 717 C CA . GLY A 1 93 ? -3.079 -4.630 11.783 1.00 98.06 93 GLY A CA 1
ATOM 718 C C . GLY A 1 93 ? -1.803 -5.024 11.035 1.00 98.06 93 GLY A C 1
ATOM 719 O O . GLY A 1 93 ? -1.381 -4.370 10.079 1.00 98.06 93 GLY A O 1
ATOM 720 N N . HIS A 1 94 ? -1.168 -6.110 11.483 1.00 96.19 94 HIS A N 1
ATOM 721 C CA . HIS A 1 94 ? 0.208 -6.469 11.106 1.00 96.19 94 HIS A CA 1
ATOM 722 C C . HIS A 1 94 ? 0.419 -6.733 9.609 1.00 96.19 94 HIS A C 1
ATOM 724 O O . HIS A 1 94 ? 1.541 -6.605 9.108 1.00 96.19 94 HIS A O 1
ATOM 730 N N . ALA A 1 95 ? -0.628 -7.172 8.909 1.00 95.81 95 ALA A N 1
ATOM 731 C CA . ALA A 1 95 ? -0.565 -7.447 7.482 1.00 95.81 95 ALA A CA 1
ATOM 732 C C . ALA A 1 95 ? -0.813 -6.181 6.646 1.00 95.81 95 ALA A C 1
ATOM 734 O O . ALA A 1 95 ? -0.462 -6.159 5.467 1.00 95.81 95 ALA A O 1
ATOM 735 N N . GLY A 1 96 ? -1.326 -5.114 7.267 1.00 97.19 96 GLY A N 1
ATOM 736 C CA . GLY A 1 96 ? -1.400 -3.775 6.698 1.00 97.19 96 GLY A CA 1
ATOM 737 C C . GLY A 1 96 ? -2.318 -3.671 5.484 1.00 97.19 96 GLY A C 1
ATOM 738 O O . GLY A 1 96 ? -3.322 -4.373 5.366 1.00 97.19 96 GLY A O 1
ATOM 739 N N . VAL A 1 97 ? -1.974 -2.759 4.580 1.00 98.56 97 VAL A N 1
ATOM 740 C CA . VAL A 1 97 ? -2.710 -2.530 3.336 1.00 98.56 97 VAL A CA 1
ATOM 741 C C . VAL A 1 97 ? -1.929 -3.159 2.193 1.00 98.56 97 VAL A C 1
ATOM 743 O O . VAL A 1 97 ? -0.844 -2.690 1.861 1.00 98.56 97 VAL A O 1
ATOM 746 N N . ASN A 1 98 ? -2.474 -4.214 1.595 1.00 97.56 98 ASN A N 1
ATOM 747 C CA . ASN A 1 98 ? -1.939 -4.826 0.383 1.00 97.56 98 ASN A CA 1
ATOM 748 C C . ASN A 1 98 ? -2.844 -4.446 -0.780 1.00 97.56 98 ASN A C 1
ATOM 750 O O . ASN A 1 98 ? -4.065 -4.589 -0.681 1.00 97.56 98 ASN A O 1
ATOM 754 N N . ALA A 1 99 ? -2.260 -3.930 -1.856 1.00 97.25 99 ALA A N 1
ATOM 755 C CA . ALA A 1 99 ? -3.048 -3.414 -2.958 1.00 97.25 99 ALA A CA 1
ATOM 756 C C . ALA A 1 99 ? -2.433 -3.702 -4.323 1.00 97.25 99 ALA A C 1
ATOM 758 O O . ALA A 1 99 ? -1.234 -3.560 -4.541 1.00 97.25 99 ALA A O 1
ATOM 759 N N . ILE A 1 100 ? -3.304 -4.058 -5.251 1.00 96.88 100 ILE A N 1
ATOM 760 C CA . ILE A 1 100 ? -3.130 -3.897 -6.685 1.00 96.88 100 ILE A CA 1
ATOM 761 C C . ILE A 1 100 ? -4.449 -3.382 -7.245 1.00 96.88 100 ILE A C 1
ATOM 763 O O . ILE A 1 100 ? -5.519 -3.844 -6.830 1.00 96.88 100 ILE A O 1
ATOM 767 N N . GLY A 1 101 ? -4.390 -2.475 -8.216 1.00 97.44 101 GLY A N 1
ATOM 768 C CA . GLY A 1 101 ? -5.615 -2.017 -8.838 1.00 97.44 101 GLY A CA 1
ATOM 769 C C . GLY A 1 101 ? -5.493 -0.816 -9.750 1.00 97.44 101 GLY A C 1
ATOM 770 O O . GLY A 1 101 ? -4.464 -0.569 -10.371 1.00 97.44 101 GLY A O 1
ATOM 771 N N . CYS A 1 102 ? -6.592 -0.079 -9.821 1.00 98.62 102 CYS A N 1
ATOM 772 C CA . CYS A 1 102 ? -6.700 1.172 -10.548 1.00 98.62 102 CYS A CA 1
ATOM 773 C C . CYS A 1 102 ? -7.725 2.112 -9.893 1.00 98.62 102 CYS A C 1
ATOM 775 O O . CYS A 1 102 ? -8.496 1.728 -9.004 1.00 98.62 102 CYS A O 1
ATOM 777 N N . GLY A 1 103 ? -7.772 3.349 -10.379 1.00 98.62 103 GLY A N 1
ATOM 778 C CA . GLY A 1 103 ? -8.683 4.387 -9.914 1.00 98.62 103 GLY A CA 1
ATOM 779 C C . GLY A 1 103 ? -8.192 5.076 -8.642 1.00 98.62 103 GLY A C 1
ATOM 780 O O . GLY A 1 103 ? -6.989 5.219 -8.414 1.00 98.62 103 GLY A O 1
ATOM 781 N N . THR A 1 104 ? -9.123 5.534 -7.809 1.00 98.81 104 THR A N 1
ATOM 782 C CA . THR A 1 104 ? -8.788 6.295 -6.597 1.00 98.81 104 THR A CA 1
ATOM 783 C C . THR A 1 104 ? -8.774 5.392 -5.369 1.00 98.81 104 THR A C 1
ATOM 785 O O . THR A 1 104 ? -9.775 4.740 -5.056 1.00 98.81 104 THR A O 1
ATOM 788 N N . PHE A 1 105 ? -7.659 5.392 -4.636 1.00 98.81 105 PHE A N 1
ATOM 789 C CA . PHE A 1 105 ? -7.562 4.779 -3.314 1.00 98.81 105 PHE A CA 1
ATOM 790 C C . PHE A 1 105 ? -7.453 5.850 -2.229 1.00 98.81 105 PHE A C 1
ATOM 792 O O . PHE A 1 105 ? -6.440 6.540 -2.133 1.00 98.81 105 PHE A O 1
ATOM 799 N N . THR A 1 106 ? -8.470 5.958 -1.376 1.00 98.94 106 THR A N 1
ATOM 800 C CA . THR A 1 106 ? -8.472 6.899 -0.248 1.00 98.94 106 THR A CA 1
ATOM 801 C C . THR A 1 106 ? -8.327 6.183 1.090 1.00 98.94 106 THR A C 1
ATOM 803 O O . THR A 1 106 ? -9.132 5.319 1.427 1.00 98.94 106 THR A O 1
ATOM 806 N N . ILE A 1 107 ? -7.358 6.594 1.902 1.00 98.94 107 ILE A N 1
ATOM 807 C CA . ILE A 1 107 ? -7.206 6.169 3.295 1.00 98.94 107 ILE A CA 1
ATOM 808 C C . ILE A 1 107 ? -7.351 7.411 4.168 1.00 98.94 107 ILE A C 1
ATOM 810 O O . ILE A 1 107 ? -6.599 8.373 4.015 1.00 98.94 107 ILE A O 1
ATOM 814 N N . GLU A 1 108 ? -8.347 7.413 5.047 1.00 98.94 108 GLU A N 1
ATOM 815 C CA . GLU A 1 108 ? -8.733 8.593 5.817 1.00 98.94 108 GLU A CA 1
ATOM 816 C C . GLU A 1 108 ? -9.023 8.253 7.282 1.00 98.94 108 GLU A C 1
ATOM 818 O O . GLU A 1 108 ? -9.644 7.228 7.571 1.00 98.94 108 GLU A O 1
ATOM 823 N N . ASN A 1 109 ? -8.587 9.107 8.213 1.00 98.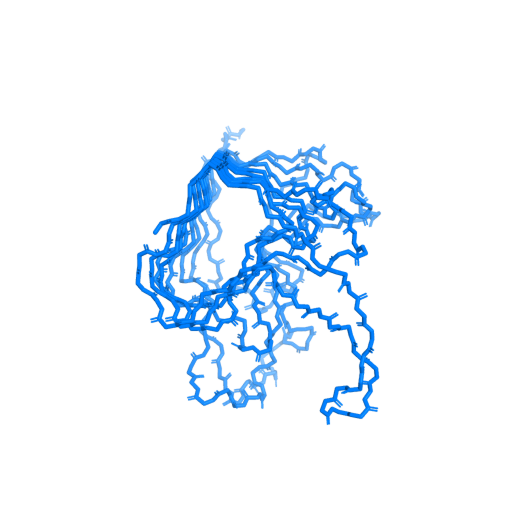94 109 ASN A N 1
ATOM 824 C CA . ASN A 1 109 ? -8.847 8.971 9.654 1.00 98.94 109 ASN A CA 1
ATOM 825 C C . ASN A 1 109 ? -8.512 7.565 10.188 1.00 98.94 109 ASN A C 1
ATOM 827 O O . ASN A 1 109 ? -9.292 6.972 10.929 1.00 98.94 109 ASN A O 1
ATOM 831 N N . SER A 1 110 ? -7.406 6.975 9.730 1.00 98.94 110 SER A N 1
ATOM 832 C CA . SER A 1 110 ? -7.120 5.552 9.943 1.00 98.94 110 SER A CA 1
ATOM 833 C C . SER A 1 110 ? -5.707 5.307 10.463 1.00 98.94 110 SER A C 1
ATOM 835 O O . SER A 1 110 ? -4.788 6.086 10.209 1.00 98.94 110 SER A O 1
ATOM 837 N N . THR A 1 111 ? -5.533 4.198 11.185 1.00 98.94 111 THR A N 1
ATOM 838 C CA . THR A 1 111 ? -4.236 3.747 11.709 1.00 98.94 111 THR A CA 1
ATOM 839 C C . THR A 1 111 ? -3.770 2.496 10.975 1.00 98.94 111 THR A C 1
ATOM 841 O O . THR A 1 111 ? -4.513 1.521 10.878 1.00 98.94 111 THR A O 1
ATOM 844 N N . ILE A 1 112 ? -2.537 2.503 10.470 1.00 98.81 112 ILE A N 1
ATOM 845 C CA . ILE A 1 112 ? -1.949 1.374 9.740 1.00 98.81 112 ILE A CA 1
ATOM 846 C C . ILE A 1 112 ? -0.718 0.855 10.487 1.00 98.81 112 ILE A C 1
ATOM 848 O O . ILE A 1 112 ? 0.236 1.602 10.690 1.00 98.81 112 ILE A O 1
ATOM 852 N N . ASN A 1 113 ? -0.714 -0.434 10.834 1.00 98.44 113 ASN A N 1
ATOM 853 C CA . ASN A 1 113 ? 0.366 -1.110 11.571 1.00 98.44 113 ASN A CA 1
ATOM 854 C C . ASN A 1 113 ? 1.238 -2.014 10.672 1.00 98.44 113 ASN A C 1
ATOM 856 O O . ASN A 1 113 ? 1.976 -2.873 11.156 1.00 98.44 113 ASN A O 1
ATOM 860 N N . GLY A 1 114 ? 1.118 -1.868 9.350 1.00 96.69 114 GLY A N 1
ATOM 861 C CA . GLY A 1 114 ? 1.845 -2.672 8.369 1.00 96.69 114 GLY A CA 1
ATOM 862 C C . GLY A 1 114 ? 3.345 -2.368 8.307 1.00 96.69 114 GLY A C 1
ATOM 863 O O . GLY A 1 114 ? 3.840 -1.396 8.875 1.00 96.69 114 GLY A O 1
ATOM 864 N N . TRP A 1 115 ? 4.089 -3.195 7.568 1.00 95.88 115 TRP A N 1
ATOM 865 C CA . TRP A 1 115 ? 5.505 -2.936 7.265 1.00 95.88 115 TRP A CA 1
ATOM 866 C C . TRP A 1 115 ? 5.703 -1.663 6.434 1.00 95.88 115 TRP A C 1
ATOM 868 O O . TRP A 1 115 ? 6.592 -0.869 6.735 1.00 95.88 115 TRP A O 1
ATOM 878 N N . ASN A 1 116 ? 4.835 -1.467 5.440 1.00 98.38 116 ASN A N 1
ATOM 879 C CA . ASN A 1 116 ? 4.664 -0.221 4.698 1.00 98.38 116 ASN A CA 1
ATOM 880 C C . ASN A 1 116 ? 3.274 0.353 5.002 1.00 98.38 116 ASN A C 1
ATOM 882 O O . ASN A 1 116 ? 2.390 -0.390 5.445 1.00 98.38 116 ASN A O 1
ATOM 886 N N . PHE A 1 117 ? 3.051 1.634 4.707 1.00 98.81 117 PHE A N 1
ATOM 887 C CA . PHE A 1 117 ? 1.703 2.209 4.785 1.00 98.81 117 PHE A CA 1
ATOM 888 C C . PHE A 1 117 ? 0.762 1.551 3.759 1.00 98.81 117 PHE A C 1
ATOM 890 O O . PHE A 1 117 ? -0.344 1.141 4.099 1.00 98.81 117 PHE A O 1
ATOM 897 N N . ILE A 1 118 ? 1.236 1.368 2.523 1.00 98.81 118 ILE A N 1
ATOM 898 C CA . ILE A 1 118 ? 0.629 0.551 1.468 1.00 98.81 118 ILE A CA 1
ATOM 899 C C . ILE A 1 118 ? 1.726 -0.323 0.856 1.00 98.81 118 ILE A C 1
ATOM 901 O O . ILE A 1 118 ? 2.792 0.161 0.481 1.00 98.81 118 ILE A O 1
ATOM 905 N N . SER A 1 119 ? 1.462 -1.619 0.738 1.00 98.50 119 SER A N 1
ATOM 906 C CA . SER A 1 119 ? 2.309 -2.571 0.021 1.00 98.50 119 SER A CA 1
ATOM 907 C C . SER A 1 119 ? 1.655 -2.912 -1.314 1.00 98.50 119 SER A C 1
ATOM 909 O O . SER A 1 119 ? 0.623 -3.582 -1.358 1.00 98.50 119 SER A O 1
ATOM 911 N N . LEU A 1 120 ? 2.246 -2.435 -2.407 1.00 98.31 120 LEU A N 1
ATOM 912 C CA . LEU A 1 120 ? 1.819 -2.776 -3.754 1.00 98.31 120 LEU A CA 1
ATOM 913 C C . LEU A 1 120 ? 2.256 -4.201 -4.093 1.00 98.31 120 LEU A C 1
ATOM 915 O O . LEU A 1 120 ? 3.437 -4.547 -4.010 1.00 98.31 120 LEU A O 1
ATOM 919 N N . ARG A 1 121 ? 1.292 -5.029 -4.486 1.00 96.62 121 ARG A N 1
ATOM 920 C CA . ARG A 1 121 ? 1.454 -6.475 -4.670 1.00 96.62 121 ARG A CA 1
ATOM 921 C C . ARG A 1 121 ? 2.407 -6.817 -5.821 1.00 96.62 121 ARG A C 1
ATOM 923 O O . ARG A 1 121 ? 2.047 -6.706 -6.989 1.00 96.62 121 ARG A O 1
ATOM 930 N N . GLY A 1 122 ? 3.637 -7.218 -5.493 1.00 95.31 122 GLY A N 1
ATOM 931 C CA . GLY A 1 122 ? 4.686 -7.534 -6.476 1.00 95.31 122 GLY A CA 1
ATOM 932 C C . GLY A 1 122 ? 4.412 -8.788 -7.312 1.00 95.31 122 GLY A C 1
ATOM 933 O O . GLY A 1 122 ? 4.869 -8.877 -8.447 1.00 95.31 122 GLY A O 1
ATOM 934 N N . ASP A 1 123 ? 3.604 -9.713 -6.788 1.00 92.50 123 ASP A N 1
ATOM 935 C CA . ASP A 1 123 ? 3.058 -10.876 -7.501 1.00 92.50 123 ASP A CA 1
ATOM 936 C C . ASP A 1 123 ? 2.163 -10.492 -8.691 1.00 92.50 123 ASP A C 1
ATOM 938 O O . ASP A 1 123 ? 1.893 -11.326 -9.549 1.00 92.50 123 ASP A O 1
ATOM 942 N N . TYR A 1 124 ? 1.782 -9.217 -8.788 1.00 94.56 124 TYR A N 1
ATOM 943 C CA . TYR A 1 124 ? 1.029 -8.655 -9.901 1.00 94.56 124 TYR A CA 1
ATOM 944 C C . TYR A 1 124 ? 1.620 -7.308 -10.373 1.00 94.56 124 TYR A C 1
ATOM 946 O O . TYR A 1 124 ? 0.914 -6.344 -10.661 1.00 94.56 124 TYR A O 1
ATOM 954 N N . GLY A 1 125 ? 2.949 -7.202 -10.382 1.00 96.19 125 GLY A N 1
ATOM 955 C CA . GLY A 1 125 ? 3.654 -6.053 -10.961 1.00 96.19 125 GLY A CA 1
ATOM 956 C C . GLY A 1 125 ? 3.618 -4.779 -10.119 1.00 96.19 125 GLY A C 1
ATOM 957 O O . GLY A 1 125 ? 3.969 -3.711 -10.609 1.00 96.19 125 GLY A O 1
ATOM 958 N N . SER A 1 126 ? 3.203 -4.880 -8.852 1.00 97.69 126 SER A N 1
ATOM 959 C CA . SER A 1 126 ? 3.069 -3.754 -7.925 1.00 97.69 126 SER A CA 1
ATOM 960 C C . SER A 1 126 ? 2.212 -2.608 -8.476 1.00 97.69 126 SER A C 1
ATOM 962 O O . SER A 1 126 ? 2.450 -1.456 -8.136 1.00 97.69 126 SER A O 1
ATOM 964 N N . THR A 1 127 ? 1.193 -2.911 -9.286 1.00 97.88 127 THR A N 1
ATOM 965 C CA . THR A 1 127 ? 0.472 -1.872 -10.030 1.00 97.88 127 THR A CA 1
ATOM 966 C C . THR A 1 127 ? -0.656 -1.190 -9.237 1.00 97.88 127 THR A C 1
ATOM 968 O O . THR A 1 127 ? -1.472 -1.845 -8.584 1.00 97.88 127 THR A O 1
ATOM 971 N N . TRP A 1 128 ? -0.737 0.137 -9.324 1.00 98.56 128 TRP A N 1
ATOM 972 C CA . TRP A 1 128 ? -1.928 0.935 -9.046 1.00 98.56 128 TRP A CA 1
ATOM 973 C C . TRP A 1 128 ? -2.068 2.051 -10.090 1.00 98.56 128 TRP A C 1
ATOM 975 O O . TRP A 1 128 ? -1.440 3.100 -9.968 1.00 98.56 128 TRP A O 1
ATOM 985 N N . GLU A 1 129 ? -2.905 1.859 -11.108 1.00 98.56 129 GLU A N 1
ATOM 986 C CA . GLU A 1 129 ? -3.142 2.874 -12.143 1.00 98.56 129 GLU A CA 1
ATOM 987 C C . GLU A 1 129 ? -4.165 3.917 -11.664 1.00 98.56 129 GLU A C 1
ATOM 989 O O . GLU A 1 129 ? -5.376 3.716 -11.759 1.00 98.56 129 GLU A O 1
ATOM 994 N N . GLY A 1 130 ? -3.694 5.036 -11.111 1.00 98.50 130 GLY A N 1
ATOM 995 C CA . GLY A 1 130 ? -4.564 6.128 -10.667 1.00 98.50 130 GLY A CA 1
ATOM 996 C C . GLY A 1 130 ? -3.976 6.940 -9.522 1.00 98.50 130 GLY A C 1
ATOM 997 O O . GLY A 1 130 ? -2.777 7.202 -9.494 1.00 98.50 130 GLY A O 1
ATOM 998 N N . GLU A 1 131 ? -4.810 7.345 -8.566 1.00 98.81 131 GLU A N 1
ATOM 999 C CA . GLU A 1 131 ? -4.407 8.231 -7.468 1.00 98.81 131 GLU A CA 1
ATOM 1000 C C . GLU A 1 131 ? -4.505 7.544 -6.102 1.00 98.81 131 GLU A C 1
ATOM 1002 O O . GLU A 1 131 ? -5.436 6.780 -5.835 1.00 98.81 131 GLU A O 1
ATOM 1007 N N . ILE A 1 132 ? -3.568 7.878 -5.210 1.00 98.88 132 ILE A N 1
ATOM 1008 C CA . ILE A 1 132 ? -3.620 7.507 -3.792 1.00 98.88 132 ILE A CA 1
ATOM 1009 C C . ILE A 1 132 ? -3.742 8.769 -2.941 1.00 98.88 132 ILE A C 1
ATOM 1011 O O . ILE A 1 132 ? -2.975 9.721 -3.090 1.00 98.88 132 ILE A O 1
ATOM 1015 N N . ILE A 1 133 ? -4.694 8.756 -2.014 1.00 98.94 133 ILE A N 1
ATOM 1016 C CA . ILE A 1 133 ? -5.010 9.870 -1.125 1.00 98.94 133 ILE A CA 1
ATOM 1017 C C . ILE A 1 133 ? -4.924 9.382 0.320 1.00 98.94 133 ILE A C 1
ATOM 1019 O O . ILE A 1 133 ? -5.628 8.455 0.711 1.00 98.94 133 ILE A O 1
ATOM 1023 N N . ILE A 1 134 ? -4.085 10.031 1.123 1.00 98.94 134 ILE A N 1
ATOM 1024 C CA . ILE A 1 134 ? -3.861 9.727 2.537 1.00 98.94 134 ILE A CA 1
ATOM 1025 C C . ILE A 1 134 ? -4.225 10.968 3.347 1.00 98.94 134 ILE A C 1
ATOM 1027 O O . ILE A 1 134 ? -3.618 12.022 3.156 1.00 98.94 134 ILE A O 1
ATOM 1031 N N . ARG A 1 135 ? -5.213 10.857 4.241 1.00 98.88 135 ARG A N 1
ATOM 1032 C CA . ARG A 1 135 ? -5.710 11.986 5.040 1.00 98.88 135 ARG A CA 1
ATOM 1033 C C . ARG A 1 135 ? -5.832 11.650 6.515 1.00 98.88 135 ARG A C 1
ATOM 1035 O O . ARG A 1 135 ? -6.456 10.651 6.856 1.00 98.88 135 ARG A O 1
ATOM 1042 N N . ASN A 1 136 ? -5.293 12.494 7.390 1.00 98.88 136 ASN A N 1
ATOM 1043 C CA . ASN A 1 136 ? -5.463 12.387 8.845 1.00 98.88 136 ASN A CA 1
ATOM 1044 C C . ASN A 1 136 ? -5.165 10.971 9.374 1.00 98.88 136 ASN A C 1
ATOM 1046 O O . ASN A 1 136 ? -5.948 10.384 10.119 1.00 98.88 136 ASN A O 1
ATOM 1050 N N . CYS A 1 137 ? -4.069 10.376 8.912 1.00 98.94 137 CYS A N 1
ATOM 1051 C CA . CYS A 1 137 ? -3.725 8.990 9.211 1.00 98.94 137 CYS A CA 1
ATOM 1052 C C . CYS A 1 137 ? -2.571 8.890 10.204 1.00 98.94 137 CYS A C 1
ATOM 1054 O O . CYS A 1 137 ? -1.728 9.782 10.312 1.00 98.94 137 CYS A O 1
ATOM 1056 N N . VAL A 1 138 ? -2.499 7.744 10.875 1.00 98.94 138 VAL A N 1
ATOM 1057 C CA . VAL A 1 138 ? -1.358 7.347 11.699 1.00 98.94 138 VAL A CA 1
ATOM 1058 C C . VAL A 1 138 ? -0.705 6.122 11.072 1.00 98.94 138 VAL A C 1
ATOM 1060 O O . VAL A 1 138 ? -1.365 5.125 10.790 1.00 98.94 138 VAL A O 1
ATOM 1063 N N . PHE A 1 139 ? 0.605 6.183 10.862 1.00 98.88 139 PHE A N 1
ATOM 1064 C CA . PHE A 1 139 ? 1.405 5.049 10.426 1.00 98.88 139 PHE A CA 1
ATOM 1065 C C . PHE A 1 139 ? 2.281 4.561 11.575 1.00 98.88 139 PHE A C 1
ATOM 1067 O O . PHE A 1 139 ? 3.059 5.337 12.129 1.00 98.88 139 PHE A O 1
ATOM 1074 N N . ILE A 1 140 ? 2.182 3.276 11.911 1.00 98.69 140 ILE A N 1
ATOM 1075 C CA . ILE A 1 140 ? 3.025 2.600 12.896 1.00 98.69 140 ILE A CA 1
ATOM 1076 C C . ILE A 1 140 ? 3.837 1.520 12.161 1.00 98.69 140 ILE A C 1
ATOM 1078 O O . ILE A 1 140 ? 3.371 0.384 12.035 1.00 98.69 140 ILE A O 1
ATOM 1082 N N . PRO A 1 141 ? 5.032 1.855 11.632 1.00 97.75 141 PRO A N 1
ATOM 1083 C CA . PRO A 1 141 ? 5.831 0.931 10.835 1.00 97.75 141 PRO A CA 1
ATOM 1084 C C . PRO A 1 141 ? 6.102 -0.375 11.582 1.00 97.75 141 PRO A C 1
ATOM 1086 O O . PRO A 1 141 ? 6.583 -0.369 12.714 1.00 97.75 141 PRO A O 1
ATOM 1089 N N . GLY A 1 142 ? 5.787 -1.504 10.947 1.00 95.31 142 GLY A N 1
ATOM 1090 C CA . GLY A 1 142 ? 5.996 -2.837 11.518 1.00 95.31 142 GLY A CA 1
ATOM 1091 C C . GLY A 1 142 ? 5.277 -3.062 12.854 1.00 95.31 142 GLY A C 1
ATOM 1092 O O . GLY A 1 142 ? 5.760 -3.841 13.672 1.00 95.31 142 GLY A O 1
ATOM 1093 N N . GLY A 1 143 ? 4.182 -2.343 13.122 1.00 95.38 143 GLY A N 1
ATOM 1094 C CA . GLY A 1 143 ? 3.468 -2.402 14.399 1.00 95.38 143 GLY A CA 1
ATOM 1095 C C . GLY A 1 143 ? 4.287 -1.896 15.592 1.00 95.38 143 GLY A C 1
ATOM 1096 O O . GLY A 1 143 ? 3.996 -2.262 16.725 1.00 95.38 143 GLY A O 1
ATOM 1097 N N . GLY A 1 144 ? 5.320 -1.081 15.348 1.00 94.94 144 GLY A N 1
ATOM 1098 C CA . GLY A 1 144 ? 6.206 -0.529 16.376 1.00 94.94 144 GLY A CA 1
ATOM 1099 C C . GLY A 1 144 ? 7.516 -1.300 16.551 1.00 94.94 144 GLY A C 1
ATOM 1100 O O . GLY A 1 144 ? 8.357 -0.886 17.349 1.00 94.94 144 GLY A O 1
ATOM 1101 N N . ALA A 1 145 ? 7.721 -2.388 15.802 1.00 93.12 145 ALA A N 1
ATOM 1102 C CA . ALA A 1 145 ? 9.011 -3.068 15.730 1.00 93.12 145 ALA A CA 1
ATOM 1103 C C . ALA A 1 145 ? 10.101 -2.160 15.128 1.00 93.12 145 ALA A C 1
ATOM 1105 O O . ALA A 1 145 ? 9.802 -1.176 14.448 1.00 93.12 145 ALA A O 1
ATOM 1106 N N . LYS A 1 146 ? 11.378 -2.515 15.341 1.00 95.12 146 LYS A N 1
ATOM 1107 C CA . LYS A 1 146 ? 12.515 -1.801 14.739 1.00 95.12 146 LYS A CA 1
ATOM 1108 C C . LYS A 1 146 ? 12.416 -1.871 13.211 1.00 95.12 146 LYS A C 1
ATOM 1110 O O . LYS A 1 146 ? 12.628 -2.933 12.626 1.00 95.12 146 LYS A O 1
ATOM 1115 N N . ASN A 1 147 ? 12.039 -0.764 12.574 1.00 93.44 147 ASN A N 1
ATOM 1116 C CA . ASN A 1 147 ? 11.739 -0.719 11.145 1.00 93.44 147 ASN A CA 1
ATOM 1117 C C . ASN A 1 147 ? 11.903 0.698 10.575 1.00 93.44 147 ASN A C 1
ATOM 1119 O O . ASN A 1 147 ? 11.566 1.684 11.226 1.00 93.44 147 ASN A O 1
ATOM 1123 N N . ASN A 1 148 ? 12.363 0.797 9.328 1.00 95.75 148 ASN A N 1
ATOM 1124 C CA . ASN A 1 148 ? 12.416 2.068 8.608 1.00 95.75 148 ASN A CA 1
ATOM 1125 C C . ASN A 1 148 ? 11.049 2.349 7.977 1.00 95.75 148 ASN A C 1
ATOM 1127 O O . ASN A 1 148 ? 10.493 1.492 7.289 1.00 95.75 148 ASN A O 1
ATOM 1131 N N . ALA A 1 149 ? 10.509 3.552 8.168 1.00 98.12 149 ALA A N 1
ATOM 1132 C CA . ALA A 1 149 ? 9.204 3.877 7.611 1.00 98.12 149 ALA A CA 1
ATOM 1133 C C . ALA A 1 149 ? 9.270 4.045 6.085 1.00 98.12 149 ALA A C 1
ATOM 1135 O O . ALA A 1 149 ? 10.028 4.863 5.560 1.00 98.12 149 ALA A O 1
ATOM 1136 N N . THR A 1 150 ? 8.424 3.290 5.389 1.00 98.44 150 THR A N 1
ATOM 1137 C CA . THR A 1 150 ? 8.189 3.396 3.947 1.00 98.44 150 THR A CA 1
ATOM 1138 C C . THR A 1 150 ? 6.690 3.517 3.704 1.00 98.44 150 THR A C 1
ATOM 1140 O O . THR A 1 150 ? 5.910 2.721 4.231 1.00 98.44 150 THR A O 1
ATOM 1143 N N . LEU A 1 151 ? 6.264 4.517 2.931 1.00 98.81 151 LEU A N 1
ATOM 1144 C CA . LEU A 1 151 ? 4.841 4.720 2.661 1.00 98.81 151 LEU A CA 1
ATOM 1145 C C . LEU A 1 151 ? 4.339 3.730 1.610 1.00 98.81 151 LEU A C 1
ATOM 1147 O O . LEU A 1 151 ? 3.452 2.939 1.902 1.00 98.81 151 LEU A O 1
ATOM 1151 N N . ILE A 1 152 ? 4.935 3.725 0.422 1.00 98.81 152 ILE A N 1
ATOM 1152 C CA . ILE A 1 152 ? 4.576 2.838 -0.683 1.00 98.81 152 ILE A CA 1
ATOM 1153 C C . ILE A 1 152 ? 5.705 1.829 -0.890 1.00 98.81 152 ILE A C 1
ATOM 1155 O O . ILE A 1 152 ? 6.788 2.168 -1.368 1.00 98.81 152 ILE A O 1
ATOM 1159 N N . GLY A 1 153 ? 5.461 0.580 -0.508 1.00 98.44 153 GLY A N 1
ATOM 1160 C CA . GLY A 1 153 ? 6.359 -0.543 -0.772 1.00 98.44 153 GLY A CA 1
ATOM 1161 C C . GLY A 1 153 ? 5.922 -1.345 -1.994 1.00 98.44 153 GLY A C 1
ATOM 1162 O O . GLY A 1 153 ? 4.762 -1.294 -2.388 1.00 98.44 153 GLY A O 1
ATOM 1163 N N . GLY A 1 154 ? 6.840 -2.105 -2.580 1.00 97.75 154 GLY A N 1
ATOM 1164 C CA . GLY A 1 154 ? 6.579 -2.957 -3.738 1.00 97.75 154 GLY A CA 1
ATOM 1165 C C . GLY A 1 154 ? 7.877 -3.438 -4.377 1.00 97.75 154 GLY A C 1
ATOM 1166 O O . GLY A 1 154 ? 8.966 -3.166 -3.869 1.00 97.75 154 GLY A O 1
ATOM 1167 N N . SER A 1 155 ? 7.758 -4.164 -5.484 1.00 97.75 155 SER A N 1
ATOM 1168 C CA . SER A 1 155 ? 8.891 -4.691 -6.241 1.00 97.75 155 SER A CA 1
ATOM 1169 C C . SER A 1 155 ? 8.540 -4.772 -7.720 1.00 97.75 155 SER A C 1
ATOM 1171 O O . SER A 1 155 ? 7.546 -5.404 -8.075 1.00 97.75 155 SER A O 1
ATOM 1173 N N . TYR A 1 156 ? 9.376 -4.199 -8.583 1.00 97.81 156 TYR A N 1
ATOM 1174 C CA . TYR A 1 156 ? 9.187 -4.284 -10.027 1.00 97.81 156 TYR A CA 1
ATOM 1175 C C . TYR A 1 156 ? 10.528 -4.204 -10.750 1.00 97.81 156 TYR A C 1
ATOM 1177 O O . TYR A 1 156 ? 11.184 -3.169 -10.740 1.00 97.81 156 TYR A O 1
ATOM 1185 N N . SER A 1 157 ? 10.951 -5.303 -11.377 1.00 97.19 157 SER A N 1
ATOM 1186 C CA . SER A 1 157 ? 12.233 -5.350 -12.092 1.00 97.19 157 SER A CA 1
ATOM 1187 C C . SER A 1 157 ? 12.157 -4.830 -13.529 1.00 97.19 157 SER A C 1
ATOM 1189 O O . SER A 1 157 ? 13.190 -4.597 -14.142 1.00 97.19 157 SER A O 1
ATOM 1191 N N . GLY A 1 158 ? 10.958 -4.731 -14.108 1.00 97.31 158 GLY A N 1
ATOM 1192 C CA . GLY A 1 158 ? 10.784 -4.484 -15.540 1.00 97.31 158 GLY A CA 1
ATOM 1193 C C . GLY A 1 158 ? 11.267 -5.620 -16.445 1.00 97.31 158 GLY A C 1
ATOM 1194 O O . GLY A 1 158 ? 11.426 -5.417 -17.644 1.00 97.31 158 GLY A O 1
ATOM 1195 N N . MET A 1 159 ? 11.519 -6.816 -15.900 1.00 97.31 159 MET A N 1
ATOM 1196 C CA . MET A 1 159 ? 11.958 -7.990 -16.676 1.00 97.31 159 MET A CA 1
ATOM 1197 C C . MET A 1 159 ? 10.859 -9.022 -16.909 1.00 97.31 159 MET A C 1
ATOM 1199 O O . MET A 1 159 ? 11.024 -9.895 -17.758 1.00 97.31 159 MET A O 1
ATOM 1203 N N . HIS A 1 160 ? 9.778 -8.957 -16.136 1.00 96.50 160 HIS A N 1
ATOM 1204 C CA . HIS A 1 160 ? 8.680 -9.909 -16.209 1.00 96.50 160 HIS A CA 1
ATOM 1205 C C . HIS A 1 160 ? 7.523 -9.323 -17.013 1.00 96.50 160 HIS A C 1
ATOM 1207 O O . HIS A 1 160 ? 7.117 -8.191 -16.758 1.00 96.50 160 HIS A O 1
ATOM 1213 N N . ASP A 1 161 ? 6.997 -10.115 -17.943 1.00 96.81 161 ASP A N 1
ATOM 1214 C CA . ASP A 1 161 ? 5.766 -9.796 -18.654 1.00 96.81 161 ASP A CA 1
ATOM 1215 C C . ASP A 1 161 ? 4.566 -10.240 -17.815 1.00 96.81 161 ASP A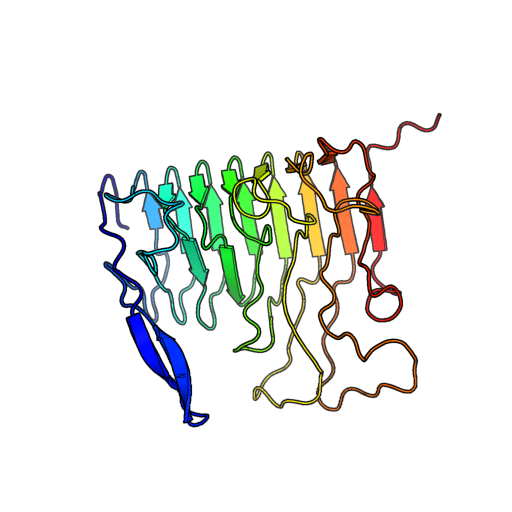 C 1
ATOM 1217 O O . ASP A 1 161 ? 4.286 -11.434 -17.704 1.00 96.81 161 ASP A O 1
ATOM 1221 N N . PHE A 1 162 ? 3.862 -9.285 -17.210 1.00 95.31 162 PHE A N 1
ATOM 1222 C CA . PHE A 1 162 ? 2.620 -9.561 -16.485 1.00 95.31 162 PHE A CA 1
ATOM 1223 C C . PHE A 1 162 ? 1.402 -9.698 -17.420 1.00 95.31 162 PHE A C 1
ATOM 1225 O O . PHE A 1 162 ? 0.306 -10.005 -16.951 1.00 95.31 162 PHE A O 1
ATOM 1232 N N . GLY A 1 163 ? 1.568 -9.468 -18.730 1.00 96.62 163 GLY A N 1
ATOM 1233 C CA . GLY A 1 163 ? 0.489 -9.430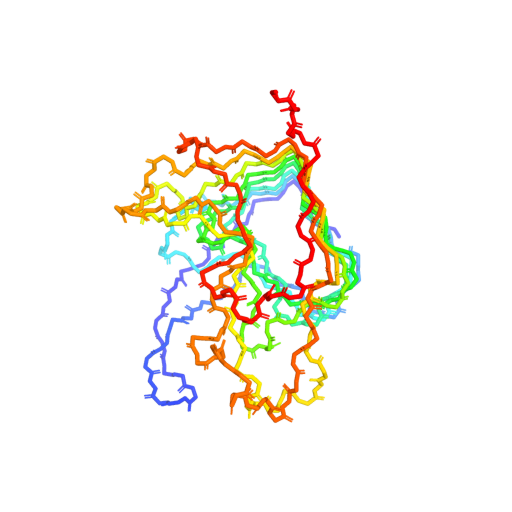 -19.719 1.00 96.62 163 GLY A CA 1
ATOM 1234 C C . GLY A 1 163 ? -0.269 -8.098 -19.765 1.00 96.62 163 GLY A C 1
ATOM 1235 O O . GLY A 1 163 ? -1.311 -8.010 -20.412 1.00 96.62 163 GLY A O 1
ATOM 1236 N N . TYR A 1 164 ? 0.219 -7.072 -19.061 1.00 95.94 164 TYR A N 1
ATOM 1237 C CA . TYR A 1 164 ? -0.333 -5.715 -19.037 1.00 95.94 164 TYR A CA 1
ATOM 1238 C C . TYR A 1 164 ? 0.718 -4.691 -18.588 1.00 95.94 164 TYR A C 1
ATOM 1240 O O . TYR A 1 164 ? 1.699 -5.025 -17.918 1.00 95.94 164 TYR A O 1
ATOM 1248 N N . THR A 1 165 ? 0.488 -3.421 -18.927 1.00 97.62 165 THR A N 1
ATOM 1249 C CA . THR A 1 165 ? 1.315 -2.304 -18.455 1.00 97.62 165 THR A CA 1
ATOM 1250 C C . THR A 1 165 ? 1.173 -2.144 -16.947 1.00 97.62 165 THR A C 1
ATOM 1252 O O . THR A 1 165 ? 0.064 -2.082 -16.416 1.00 97.62 165 THR A O 1
ATOM 1255 N N . CYS A 1 166 ? 2.299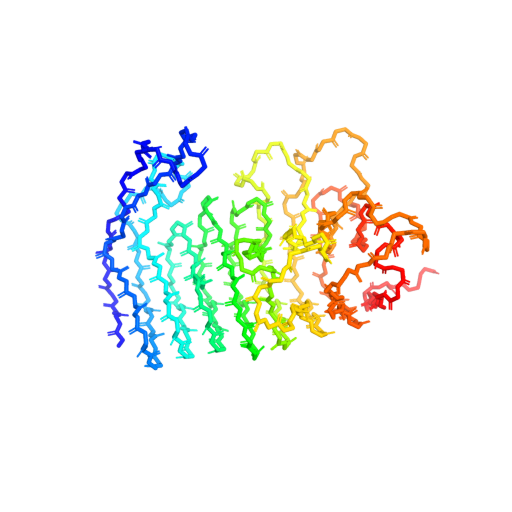 -2.059 -16.248 1.00 98.12 166 CYS A N 1
ATOM 1256 C CA . CYS A 1 166 ? 2.319 -1.835 -14.809 1.00 98.12 166 CYS A CA 1
ATOM 1257 C C . CYS A 1 166 ? 2.491 -0.340 -14.510 1.00 98.12 166 CYS A C 1
ATOM 1259 O O . CYS A 1 166 ? 3.294 0.346 -15.146 1.00 98.12 166 CYS A O 1
ATOM 1261 N N . TYR A 1 167 ? 1.751 0.150 -13.517 1.00 98.44 167 TYR A N 1
ATOM 1262 C CA . TYR A 1 167 ? 1.695 1.556 -13.137 1.00 98.44 167 TYR A CA 1
ATOM 1263 C C . TYR A 1 167 ? 1.969 1.725 -11.651 1.00 98.44 167 TYR A C 1
ATOM 1265 O O . TYR A 1 167 ? 1.384 1.048 -10.820 1.00 98.44 167 TYR A O 1
ATOM 1273 N N . MET A 1 168 ? 2.784 2.697 -11.287 1.00 98.56 168 MET A N 1
ATOM 1274 C CA . MET A 1 168 ? 2.681 3.321 -9.976 1.00 98.56 168 MET A CA 1
ATOM 1275 C C . MET A 1 168 ? 1.480 4.276 -9.959 1.00 98.56 168 MET A C 1
ATOM 1277 O O . MET A 1 168 ? 1.073 4.744 -11.026 1.00 98.56 168 MET A O 1
ATOM 1281 N N . PRO A 1 169 ? 0.952 4.651 -8.778 1.00 98.50 169 PRO A N 1
ATOM 1282 C CA . PRO A 1 169 ? -0.028 5.727 -8.714 1.00 98.50 169 PRO A CA 1
ATOM 1283 C C . PRO A 1 169 ? 0.553 6.980 -9.365 1.00 98.50 169 PRO A C 1
ATOM 1285 O O . PRO A 1 169 ? 1.652 7.413 -9.016 1.00 98.50 169 PRO A O 1
ATOM 1288 N N . GLU A 1 170 ? -0.168 7.565 -10.314 1.00 98.62 170 GLU A N 1
ATOM 1289 C CA . GLU A 1 170 ? 0.266 8.747 -11.053 1.00 98.62 170 GLU A CA 1
ATOM 1290 C C . GLU A 1 170 ? 0.520 9.923 -10.102 1.00 98.62 170 GLU A C 1
ATOM 1292 O O . GLU A 1 170 ? 1.506 10.653 -10.253 1.00 98.62 170 GLU A O 1
ATOM 1297 N N . ARG A 1 171 ? -0.348 10.068 -9.095 1.00 98.81 171 ARG A N 1
ATOM 1298 C CA . ARG A 1 171 ? -0.272 11.094 -8.057 1.00 98.81 171 ARG A CA 1
ATOM 1299 C C . ARG A 1 171 ? -0.535 10.497 -6.680 1.00 98.81 171 ARG A C 1
ATOM 1301 O O . ARG A 1 171 ? -1.446 9.688 -6.496 1.00 98.81 171 ARG A O 1
ATOM 1308 N N . ILE A 1 172 ? 0.229 10.972 -5.698 1.00 98.94 172 ILE A N 1
ATOM 1309 C CA . ILE A 1 172 ? -0.006 10.694 -4.279 1.00 98.94 172 ILE A CA 1
ATOM 1310 C C . ILE A 1 172 ? -0.243 12.009 -3.538 1.00 98.94 172 ILE A C 1
ATOM 1312 O O . ILE A 1 172 ? 0.573 12.929 -3.613 1.00 98.94 172 ILE A O 1
ATOM 1316 N N . VAL A 1 173 ? -1.344 12.088 -2.794 1.00 98.88 173 VAL A N 1
ATOM 1317 C CA . VAL A 1 173 ? -1.674 13.227 -1.929 1.00 98.88 173 VAL A CA 1
ATOM 1318 C C . VAL A 1 173 ? -1.641 12.780 -0.476 1.00 98.88 173 VAL A C 1
ATOM 1320 O O . VAL A 1 173 ? -2.302 11.813 -0.108 1.00 98.88 173 VAL A O 1
ATOM 1323 N N . ILE A 1 174 ? -0.887 13.497 0.350 1.00 98.88 174 ILE A N 1
ATOM 1324 C CA . ILE A 1 174 ? -0.748 13.252 1.785 1.00 98.88 174 ILE A CA 1
ATOM 1325 C C . ILE A 1 174 ? -1.128 14.537 2.517 1.00 98.88 174 ILE A C 1
ATOM 1327 O O . ILE A 1 174 ? -0.501 15.571 2.295 1.00 98.88 174 ILE A O 1
ATOM 1331 N N . ASP A 1 175 ? -2.133 14.469 3.386 1.00 98.62 175 ASP A N 1
ATOM 1332 C CA . ASP A 1 175 ? -2.582 15.592 4.215 1.00 98.62 175 ASP A CA 1
ATOM 1333 C C . ASP A 1 175 ? -2.822 15.129 5.657 1.00 98.62 175 ASP A C 1
ATOM 1335 O O . ASP A 1 175 ? -3.764 14.391 5.932 1.00 98.62 175 ASP A O 1
ATOM 1339 N N . GLY A 1 176 ? -1.943 15.507 6.585 1.00 98.38 176 GLY A N 1
ATOM 1340 C CA . GLY A 1 176 ? -2.060 15.114 7.992 1.00 98.38 176 GLY A CA 1
ATOM 1341 C C . GLY A 1 176 ? -1.668 13.655 8.243 1.00 98.38 176 GLY A C 1
ATOM 1342 O O . GLY A 1 176 ? -2.487 12.852 8.679 1.00 98.38 176 GLY A O 1
ATOM 1343 N N . LEU A 1 177 ? -0.416 13.282 7.970 1.00 98.81 177 LEU A N 1
ATOM 1344 C CA . LEU A 1 177 ? 0.103 11.940 8.264 1.00 98.81 177 LEU A CA 1
ATOM 1345 C C . LEU A 1 177 ? 1.072 11.990 9.445 1.00 98.81 177 LEU A C 1
ATOM 1347 O O . LEU A 1 177 ? 2.118 12.631 9.364 1.00 98.81 177 LEU A O 1
ATOM 1351 N N . HIS A 1 178 ? 0.772 11.260 10.518 1.00 98.81 178 HIS A N 1
ATOM 1352 C CA . HIS A 1 178 ? 1.703 11.058 11.628 1.00 98.81 178 HIS A CA 1
ATOM 1353 C C . HIS A 1 178 ? 2.382 9.690 11.522 1.00 98.81 178 HIS A C 1
ATOM 1355 O O . HIS A 1 178 ? 1.728 8.654 11.557 1.00 98.81 178 HIS A O 1
ATOM 1361 N N . ILE A 1 179 ? 3.706 9.688 11.410 1.00 98.81 179 ILE A N 1
ATOM 1362 C CA . ILE A 1 179 ? 4.549 8.502 11.292 1.00 98.81 179 ILE A CA 1
ATOM 1363 C C . ILE A 1 179 ? 5.247 8.242 12.633 1.00 98.81 179 ILE A C 1
ATOM 1365 O O . ILE A 1 179 ? 6.052 9.054 13.095 1.00 98.81 179 ILE A O 1
ATOM 1369 N N . LYS A 1 180 ? 4.962 7.090 13.247 1.00 98.56 180 LYS A N 1
ATOM 1370 C CA . LYS A 1 180 ? 5.562 6.637 14.511 1.00 98.56 180 LYS A CA 1
ATOM 1371 C C . LYS A 1 180 ? 6.872 5.880 14.291 1.00 98.56 180 LYS A C 1
ATOM 1373 O O . LYS A 1 180 ? 6.993 4.705 14.621 1.00 98.56 180 LYS A O 1
ATOM 1378 N N . ASP A 1 181 ? 7.855 6.547 13.698 1.00 97.81 181 ASP A N 1
ATOM 1379 C CA . ASP A 1 181 ? 9.157 5.975 13.328 1.00 97.81 181 ASP A CA 1
ATOM 1380 C C . ASP A 1 181 ? 10.271 6.195 14.367 1.00 97.81 181 ASP A C 1
ATOM 1382 O O . ASP A 1 181 ? 11.453 6.148 14.032 1.00 97.81 181 ASP A O 1
ATOM 1386 N N . GLY A 1 182 ? 9.917 6.406 15.639 1.00 96.50 182 GLY A N 1
ATOM 1387 C CA . GLY A 1 182 ? 10.892 6.575 16.725 1.00 96.50 182 GLY A CA 1
ATOM 1388 C C . GLY A 1 182 ? 11.804 5.359 16.953 1.00 96.50 182 GLY A C 1
ATOM 1389 O O . GLY A 1 182 ? 12.908 5.514 17.461 1.00 96.50 182 GLY A O 1
ATOM 1390 N N . ASN A 1 183 ? 11.379 4.169 16.514 1.00 94.88 183 ASN A N 1
ATOM 1391 C CA . ASN A 1 183 ? 12.137 2.916 16.615 1.00 94.88 183 ASN A CA 1
ATOM 1392 C C . ASN A 1 183 ? 12.916 2.571 15.32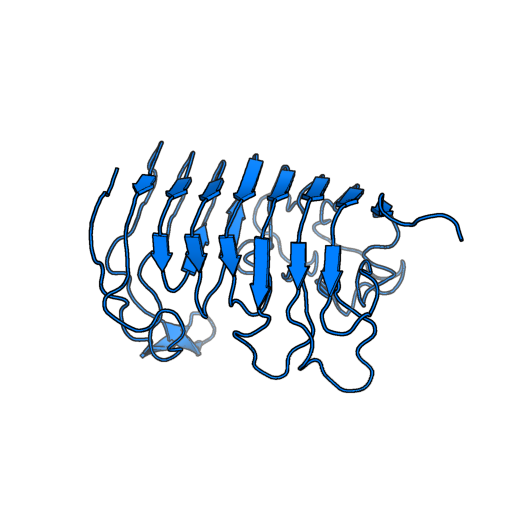6 1.00 94.88 183 ASN A C 1
ATOM 1394 O O . ASN A 1 183 ? 13.219 1.403 15.091 1.00 94.88 183 ASN A O 1
ATOM 1398 N N . ALA A 1 184 ? 13.192 3.534 14.442 1.00 94.56 184 ALA A N 1
ATOM 1399 C CA . ALA A 1 184 ? 13.896 3.264 13.185 1.00 94.56 184 ALA A CA 1
ATOM 1400 C C . ALA A 1 184 ? 15.337 2.741 13.379 1.00 94.56 184 ALA A C 1
ATOM 1402 O O . ALA A 1 184 ? 15.916 2.814 14.465 1.00 94.56 184 ALA A O 1
ATOM 1403 N N . ASN A 1 185 ? 15.930 2.183 12.314 1.00 92.94 185 ASN A N 1
ATOM 1404 C CA . ASN A 1 185 ? 17.299 1.665 12.365 1.00 92.94 185 ASN A CA 1
ATOM 1405 C C . ASN A 1 185 ? 18.348 2.773 12.553 1.00 92.94 185 ASN A C 1
ATOM 1407 O O . ASN A 1 185 ? 18.116 3.950 12.273 1.00 92.94 185 ASN A O 1
ATOM 1411 N N . GLU A 1 186 ? 19.549 2.366 12.962 1.00 88.94 186 GLU A N 1
ATOM 1412 C CA . GLU A 1 186 ? 20.724 3.237 12.931 1.00 88.94 186 GLU A CA 1
ATOM 1413 C C . GLU A 1 186 ? 20.958 3.748 11.500 1.00 88.94 186 GLU A C 1
ATOM 1415 O O . GLU A 1 186 ? 20.721 3.033 10.525 1.00 88.94 186 GLU A O 1
ATOM 1420 N N . ASN A 1 187 ? 21.386 5.006 11.371 1.00 90.00 187 ASN A N 1
ATOM 1421 C CA . ASN A 1 187 ? 21.572 5.712 10.092 1.00 90.00 187 ASN A CA 1
ATOM 1422 C C . ASN A 1 187 ? 20.293 5.952 9.268 1.00 90.00 187 ASN A C 1
ATOM 1424 O O . ASN A 1 187 ? 20.363 6.307 8.091 1.00 90.00 187 ASN A O 1
ATOM 1428 N N . TYR A 1 188 ? 19.114 5.815 9.874 1.00 95.56 188 TYR A N 1
ATOM 1429 C CA . TYR A 1 188 ? 17.853 6.140 9.223 1.00 95.56 188 TYR A CA 1
ATOM 1430 C C . TYR A 1 188 ? 17.772 7.623 8.807 1.00 95.56 188 TYR A C 1
ATOM 1432 O O . TYR A 1 188 ? 17.799 8.545 9.629 1.00 95.56 188 TYR A O 1
ATOM 1440 N N . ALA A 1 189 ? 17.644 7.846 7.497 1.00 95.94 189 ALA A N 1
ATOM 1441 C CA . ALA A 1 189 ? 17.598 9.174 6.883 1.00 95.94 189 ALA A CA 1
ATOM 1442 C C . ALA A 1 189 ? 16.218 9.857 6.965 1.00 95.94 189 ALA A C 1
ATOM 1444 O O . ALA A 1 189 ? 16.085 11.014 6.567 1.00 95.94 189 ALA A O 1
ATOM 1445 N N . GLY A 1 190 ? 15.200 9.157 7.472 1.00 97.62 190 GLY A N 1
ATOM 1446 C CA . GLY A 1 190 ? 13.811 9.612 7.507 1.00 97.62 190 GLY A CA 1
ATOM 1447 C C . GLY A 1 190 ? 12.866 8.770 6.652 1.00 97.62 190 GLY A C 1
ATOM 1448 O O . GLY A 1 190 ? 13.326 7.902 5.895 1.00 97.62 190 GLY A O 1
ATOM 1449 N N . PRO A 1 191 ? 11.550 9.011 6.777 1.00 98.25 191 PRO A N 1
ATOM 1450 C CA . PRO A 1 191 ? 10.530 8.212 6.111 1.00 98.25 191 PRO A CA 1
ATOM 1451 C C . PRO A 1 191 ? 10.620 8.371 4.595 1.00 98.25 191 PRO A C 1
ATOM 1453 O O . PRO A 1 191 ? 10.679 9.491 4.084 1.00 98.25 191 PRO A O 1
ATOM 1456 N N . ALA A 1 192 ? 10.614 7.255 3.869 1.00 98.56 192 ALA A N 1
ATOM 1457 C CA . ALA A 1 192 ? 10.602 7.253 2.409 1.00 98.56 192 ALA A CA 1
ATOM 1458 C C . ALA A 1 192 ? 9.170 7.204 1.870 1.00 98.56 192 ALA A C 1
ATOM 1460 O O . ALA A 1 192 ? 8.351 6.419 2.352 1.00 98.56 192 ALA A O 1
ATOM 1461 N N . VAL A 1 193 ? 8.872 7.983 0.825 1.00 98.81 193 VAL A N 1
ATOM 1462 C CA . VAL A 1 193 ? 7.619 7.816 0.077 1.00 98.81 193 VAL A CA 1
ATOM 1463 C C . VAL A 1 193 ? 7.606 6.457 -0.616 1.00 98.81 193 VAL A C 1
ATOM 1465 O O . VAL A 1 193 ? 6.619 5.740 -0.503 1.00 98.81 193 VAL A O 1
ATOM 1468 N N . PHE A 1 194 ? 8.702 6.076 -1.272 1.00 98.81 194 PHE A N 1
ATOM 1469 C CA . PHE A 1 194 ? 8.819 4.814 -1.994 1.00 98.81 194 PHE A CA 1
ATOM 1470 C C . PHE A 1 194 ? 9.948 3.949 -1.449 1.00 98.81 194 PHE A C 1
ATOM 1472 O O . PHE A 1 194 ? 11.075 4.415 -1.257 1.00 98.81 194 PHE A O 1
ATOM 1479 N N . GLY A 1 195 ? 9.668 2.658 -1.286 1.00 98.12 195 GLY A N 1
ATOM 1480 C CA . GLY A 1 195 ? 10.707 1.652 -1.091 1.00 98.12 195 GLY A CA 1
ATOM 1481 C C . GLY A 1 195 ? 11.614 1.529 -2.320 1.00 98.12 195 GLY A C 1
ATOM 1482 O O . GLY A 1 195 ? 11.359 2.112 -3.374 1.00 98.12 195 GLY A O 1
ATOM 1483 N N . ASN A 1 196 ? 12.682 0.742 -2.209 1.00 97.56 196 ASN A N 1
ATOM 1484 C CA . ASN A 1 196 ? 13.520 0.414 -3.360 1.00 97.56 196 ASN A CA 1
ATOM 1485 C C . ASN A 1 196 ? 12.869 -0.714 -4.181 1.00 97.56 196 ASN A C 1
ATOM 1487 O O . ASN A 1 196 ? 13.106 -1.891 -3.917 1.00 97.56 196 ASN A O 1
ATOM 1491 N N . PHE A 1 197 ? 12.039 -0.349 -5.162 1.00 98.12 197 PHE A N 1
ATOM 1492 C CA . PHE A 1 197 ? 11.310 -1.311 -6.003 1.00 98.12 197 PHE A CA 1
ATOM 1493 C C . PHE A 1 197 ? 12.241 -2.158 -6.881 1.00 98.12 197 PHE A C 1
ATOM 1495 O O . PHE A 1 197 ? 11.882 -3.280 -7.245 1.00 98.12 197 PHE A O 1
ATOM 1502 N N . ASN A 1 198 ? 13.424 -1.635 -7.218 1.00 97.69 198 ASN A N 1
ATOM 1503 C CA . ASN A 1 198 ? 14.418 -2.332 -8.022 1.00 97.69 198 ASN A CA 1
ATOM 1504 C C . ASN A 1 198 ? 15.848 -1.919 -7.646 1.00 97.69 198 ASN A C 1
ATOM 1506 O O . ASN A 1 198 ? 16.368 -0.944 -8.190 1.00 97.69 198 ASN A O 1
ATOM 1510 N N . PRO A 1 199 ? 16.538 -2.689 -6.789 1.00 96.88 199 PRO A N 1
ATOM 1511 C CA . PRO A 1 199 ? 17.906 -2.375 -6.381 1.00 96.88 199 PRO A CA 1
ATOM 1512 C C . PRO A 1 199 ? 18.942 -2.356 -7.512 1.00 96.88 199 PRO A C 1
ATOM 1514 O O . PRO A 1 199 ? 20.047 -1.872 -7.292 1.00 96.88 199 PRO A O 1
ATOM 1517 N N . LYS A 1 200 ? 18.616 -2.885 -8.701 1.00 97.75 200 LYS A N 1
ATOM 1518 C CA . LYS A 1 200 ? 19.507 -2.890 -9.871 1.00 97.75 200 LYS A CA 1
ATOM 1519 C C . LYS A 1 200 ? 19.305 -1.685 -10.795 1.00 97.75 200 LYS A C 1
ATOM 1521 O O . LYS A 1 200 ? 20.186 -1.402 -11.598 1.00 97.75 200 LYS A O 1
ATOM 1526 N N . ASN A 1 201 ? 18.170 -0.988 -10.701 1.00 97.19 201 ASN A N 1
ATOM 1527 C CA . ASN A 1 201 ? 17.887 0.196 -11.514 1.00 97.19 201 ASN A CA 1
ATOM 1528 C C . ASN A 1 201 ? 18.556 1.425 -10.879 1.00 97.19 201 ASN A C 1
ATOM 1530 O O . ASN A 1 201 ? 17.913 2.190 -10.158 1.00 97.19 201 ASN A O 1
ATOM 1534 N N . THR A 1 202 ? 19.868 1.550 -11.084 1.00 97.50 202 THR A N 1
ATOM 1535 C CA . THR A 1 202 ? 20.723 2.592 -10.485 1.00 97.50 202 THR A CA 1
ATOM 1536 C C . THR A 1 202 ? 21.417 3.490 -11.512 1.00 97.50 202 THR A C 1
ATOM 1538 O O . THR A 1 202 ? 22.004 4.501 -11.128 1.00 97.50 202 THR A O 1
ATOM 1541 N N . SER A 1 203 ? 21.344 3.157 -12.802 1.00 97.12 203 SER A N 1
ATOM 1542 C CA . SER A 1 203 ? 21.908 3.934 -13.910 1.00 97.12 203 SER A CA 1
ATOM 1543 C C . SER A 1 203 ? 21.086 3.740 -15.188 1.00 97.12 203 SER A C 1
ATOM 1545 O O . SER A 1 203 ? 20.175 2.911 -15.245 1.00 97.12 203 SER A O 1
ATOM 1547 N N . SER A 1 204 ? 21.423 4.500 -16.233 1.00 95.62 204 SER A N 1
ATOM 1548 C CA . SER A 1 204 ? 20.797 4.389 -17.561 1.00 95.62 204 SER A CA 1
ATOM 1549 C C . SER A 1 204 ? 21.075 3.062 -18.255 1.00 95.62 204 SER A C 1
ATOM 1551 O O . SER A 1 204 ? 20.407 2.745 -19.233 1.00 95.62 204 SER A O 1
ATOM 1553 N N . ASP A 1 205 ? 22.035 2.292 -17.749 1.00 97.19 205 ASP A N 1
ATOM 1554 C CA . ASP A 1 205 ? 22.419 0.997 -18.309 1.00 97.19 205 ASP A CA 1
ATOM 1555 C C . ASP A 1 205 ? 21.384 -0.084 -17.973 1.00 97.19 205 ASP A C 1
ATOM 1557 O O . ASP A 1 205 ? 21.320 -1.126 -18.626 1.00 97.19 205 ASP A O 1
ATOM 1561 N N . TYR A 1 206 ? 20.548 0.155 -16.956 1.00 97.31 206 TYR A N 1
ATOM 1562 C CA . TYR A 1 206 ? 19.448 -0.733 -16.624 1.00 97.31 206 TYR A CA 1
ATOM 1563 C C . TYR A 1 206 ? 18.245 -0.470 -17.537 1.00 97.31 206 TYR A C 1
ATOM 1565 O O . TYR A 1 206 ? 17.483 0.475 -17.335 1.00 97.31 206 TYR A O 1
ATOM 1573 N N . VAL A 1 207 ? 18.052 -1.337 -18.531 1.00 96.94 207 VAL A N 1
ATOM 1574 C CA . VAL A 1 207 ? 16.954 -1.231 -19.502 1.00 96.94 207 VAL A CA 1
ATOM 1575 C C . VAL A 1 207 ? 15.839 -2.211 -19.155 1.00 96.94 207 VAL A C 1
ATOM 1577 O O . VAL A 1 207 ? 15.999 -3.420 -19.299 1.00 96.94 207 VAL A O 1
ATOM 1580 N N . GLU A 1 208 ? 14.691 -1.693 -18.725 1.00 97.25 208 GLU A N 1
ATOM 1581 C CA . GLU A 1 208 ? 13.479 -2.482 -18.491 1.00 97.25 208 GLU A CA 1
ATOM 1582 C C . GLU A 1 208 ? 12.909 -3.003 -19.822 1.00 97.25 208 GLU A C 1
ATOM 1584 O O . GLU A 1 208 ? 12.666 -2.229 -20.745 1.00 97.25 208 GLU A O 1
ATOM 1589 N N . LYS A 1 209 ? 12.670 -4.318 -19.925 1.00 98.00 209 LYS A N 1
ATOM 1590 C CA . LYS A 1 209 ? 12.000 -4.936 -21.087 1.00 98.00 209 LYS A CA 1
ATOM 1591 C C . LYS A 1 209 ? 10.507 -4.615 -21.121 1.00 98.00 209 LYS A C 1
ATOM 1593 O O . LYS A 1 209 ? 9.933 -4.464 -22.192 1.00 98.00 209 LYS A O 1
ATOM 1598 N N . PHE A 1 210 ? 9.910 -4.507 -19.938 1.00 98.19 210 PHE A N 1
ATOM 1599 C CA . PHE A 1 210 ? 8.518 -4.143 -19.706 1.00 98.19 210 PHE A CA 1
ATOM 1600 C C . PHE A 1 210 ? 8.520 -2.904 -18.805 1.00 98.19 210 PHE A C 1
ATOM 1602 O O . PHE A 1 210 ? 8.552 -3.050 -17.580 1.00 98.19 210 PHE A O 1
ATOM 1609 N N . PRO A 1 211 ? 8.590 -1.690 -19.380 1.00 96.69 211 PRO A N 1
ATOM 1610 C CA . PRO A 1 211 ? 8.804 -0.469 -18.612 1.00 96.69 211 PRO A CA 1
ATOM 1611 C C . PRO A 1 211 ? 7.711 -0.201 -17.580 1.00 96.69 211 PRO A C 1
ATOM 1613 O O . PRO A 1 211 ? 6.525 -0.408 -17.848 1.00 96.69 211 PRO A O 1
ATOM 1616 N N . TYR A 1 212 ? 8.113 0.295 -16.411 1.00 97.31 212 TYR A N 1
ATOM 1617 C CA . TYR A 1 212 ? 7.183 0.681 -15.356 1.00 97.31 212 TYR A CA 1
ATOM 1618 C C . TYR A 1 212 ? 6.712 2.126 -15.528 1.00 97.31 212 TYR A C 1
ATOM 1620 O O . TYR A 1 212 ? 7.527 3.046 -15.644 1.00 97.31 212 TYR A O 1
ATOM 1628 N N . VAL A 1 213 ? 5.401 2.370 -15.504 1.00 98.50 213 VAL A N 1
ATOM 1629 C CA . VAL A 1 213 ? 4.884 3.743 -15.550 1.00 98.50 213 VAL A CA 1
ATOM 1630 C C . VAL A 1 213 ? 4.992 4.364 -14.158 1.00 98.50 213 VAL A C 1
ATOM 1632 O O . VAL A 1 213 ? 4.245 4.023 -13.247 1.00 98.50 213 VAL A O 1
ATOM 1635 N N . MET A 1 214 ? 5.951 5.270 -13.983 1.00 98.25 214 MET A N 1
ATOM 1636 C CA . MET A 1 214 ? 6.311 5.839 -12.680 1.00 98.25 214 MET A CA 1
ATOM 1637 C C . MET A 1 214 ? 5.340 6.928 -12.195 1.00 98.25 214 MET A C 1
ATOM 1639 O O . MET A 1 214 ? 4.742 7.653 -12.993 1.00 98.25 214 MET A O 1
ATOM 1643 N N . THR A 1 215 ? 5.262 7.110 -10.871 1.00 98.81 215 THR A N 1
ATOM 1644 C CA . THR A 1 215 ? 4.559 8.243 -10.247 1.00 98.81 215 THR A CA 1
ATOM 1645 C C . THR A 1 215 ? 5.108 9.565 -10.771 1.00 98.81 215 THR A C 1
ATOM 1647 O O . THR A 1 215 ? 6.320 9.749 -10.862 1.00 98.81 215 THR A O 1
ATOM 1650 N N . LYS A 1 216 ? 4.231 10.526 -11.064 1.00 98.75 216 LYS A N 1
ATOM 1651 C CA . LYS A 1 216 ? 4.639 11.857 -11.530 1.00 98.75 216 LYS A CA 1
ATOM 1652 C C . LYS A 1 216 ? 4.905 12.802 -10.366 1.00 98.75 216 LYS A C 1
ATOM 1654 O O . LYS A 1 216 ? 5.909 13.519 -10.362 1.00 98.75 216 LYS A O 1
ATOM 1659 N N . GLU A 1 217 ? 4.020 12.819 -9.372 1.00 98.69 217 GLU A N 1
ATOM 1660 C CA . GLU A 1 217 ? 4.146 13.747 -8.251 1.00 98.69 217 GLU A CA 1
ATOM 1661 C C . GLU A 1 217 ? 3.583 13.240 -6.924 1.00 98.69 217 GLU A C 1
ATOM 1663 O O . GLU A 1 217 ? 2.652 12.437 -6.856 1.00 98.69 217 GLU A O 1
ATOM 1668 N N . VAL A 1 218 ? 4.166 13.776 -5.855 1.00 98.88 218 VAL A N 1
ATOM 1669 C CA . VAL A 1 218 ? 3.759 13.564 -4.471 1.00 98.88 218 VAL A CA 1
ATOM 1670 C C . VAL A 1 218 ? 3.557 14.932 -3.838 1.00 98.88 218 VAL A C 1
ATOM 1672 O O . VAL A 1 218 ? 4.479 15.751 -3.805 1.00 98.88 218 VAL A O 1
ATOM 1675 N N . ILE A 1 219 ? 2.357 15.186 -3.328 1.00 98.75 219 ILE A N 1
ATOM 1676 C CA . ILE A 1 219 ? 2.004 16.431 -2.647 1.00 98.75 219 ILE A CA 1
ATOM 1677 C C . ILE A 1 219 ? 1.786 16.098 -1.178 1.00 98.75 219 ILE A C 1
ATOM 1679 O O . ILE A 1 219 ? 0.899 15.317 -0.848 1.00 98.75 219 ILE A O 1
ATOM 1683 N N . ALA A 1 220 ? 2.607 16.673 -0.304 1.00 98.44 220 ALA A N 1
ATOM 1684 C CA . ALA A 1 220 ? 2.608 16.374 1.118 1.00 98.44 220 ALA A CA 1
ATOM 1685 C C . ALA A 1 220 ? 2.380 17.633 1.958 1.00 98.44 220 ALA A C 1
ATOM 1687 O O . ALA A 1 220 ? 3.097 18.630 1.840 1.00 98.44 220 ALA A O 1
ATOM 1688 N N . LYS A 1 221 ? 1.401 17.547 2.851 1.00 98.00 221 LYS A N 1
ATOM 1689 C CA . LYS A 1 221 ? 1.037 18.539 3.855 1.00 98.00 221 LYS A CA 1
ATOM 1690 C C . LYS A 1 221 ? 0.783 17.813 5.179 1.00 98.00 221 LYS A C 1
ATOM 1692 O O . LYS A 1 221 ? 0.336 16.671 5.203 1.00 98.00 221 LYS A O 1
ATOM 1697 N N . GLY A 1 222 ? 1.125 18.435 6.291 1.00 96.94 222 GLY A N 1
ATOM 1698 C CA . GLY A 1 222 ? 0.872 17.944 7.640 1.00 96.94 222 GLY A CA 1
ATOM 1699 C C . GLY A 1 222 ? 1.599 16.647 7.983 1.00 96.94 222 GLY A C 1
ATOM 1700 O O . GLY A 1 222 ? 1.078 15.862 8.769 1.00 96.94 222 GLY A O 1
ATOM 1701 N N . VAL A 1 223 ? 2.760 16.369 7.378 1.00 97.81 223 VAL A N 1
ATOM 1702 C CA . VAL A 1 223 ? 3.516 15.141 7.671 1.00 97.81 223 VAL A CA 1
ATOM 1703 C C . VAL A 1 223 ? 4.387 15.347 8.906 1.00 97.81 223 VAL A C 1
ATOM 1705 O O . VAL A 1 223 ? 5.283 16.192 8.905 1.00 97.81 223 VAL A O 1
ATOM 1708 N N . ARG A 1 224 ? 4.148 14.550 9.950 1.00 97.50 224 ARG A N 1
ATOM 1709 C CA . ARG A 1 224 ? 4.921 14.537 11.197 1.00 97.50 224 ARG A CA 1
ATOM 1710 C C . ARG A 1 224 ? 5.601 13.188 11.384 1.00 97.50 224 ARG A C 1
ATOM 1712 O O . ARG A 1 224 ? 4.963 12.159 11.198 1.00 97.50 224 ARG A O 1
ATOM 1719 N N . SER A 1 225 ? 6.855 13.202 11.822 1.00 97.62 225 SER A N 1
ATOM 1720 C CA . SER A 1 225 ? 7.636 12.003 12.146 1.00 97.62 225 SER A CA 1
ATOM 1721 C C . SER A 1 225 ? 8.102 12.053 13.594 1.00 97.62 225 SER A C 1
ATOM 1723 O O . SER A 1 225 ? 8.599 13.096 14.024 1.00 97.62 225 SER A O 1
ATOM 1725 N N . ASP A 1 226 ? 7.980 10.953 14.335 1.00 98.38 226 ASP A N 1
ATOM 1726 C CA . ASP A 1 226 ? 8.496 10.867 15.710 1.00 98.38 226 ASP A CA 1
ATOM 1727 C C . ASP A 1 226 ? 10.033 10.884 15.749 1.00 98.38 226 ASP A C 1
ATOM 1729 O O . ASP A 1 226 ? 10.616 11.386 16.705 1.00 98.38 226 ASP A O 1
ATOM 1733 N N . SER A 1 227 ? 10.702 10.442 14.679 1.00 97.00 227 SER A N 1
ATOM 1734 C CA . SER A 1 227 ? 12.156 10.585 14.509 1.00 97.00 227 SER A CA 1
ATOM 1735 C C . SER A 1 227 ? 12.624 12.034 14.280 1.00 97.00 227 SER A C 1
ATOM 1737 O O . SER A 1 227 ? 13.825 12.308 14.287 1.00 97.00 227 SER A O 1
ATOM 1739 N N . GLY A 1 228 ? 11.703 12.962 13.988 1.00 95.69 228 GLY A N 1
ATOM 1740 C CA . GLY A 1 228 ? 12.013 14.334 13.569 1.00 95.69 228 GLY A CA 1
ATOM 1741 C C . GLY A 1 228 ? 12.689 14.453 12.193 1.00 95.69 228 GLY A C 1
ATOM 1742 O O . GLY A 1 228 ? 13.014 15.562 11.765 1.00 95.69 228 GLY A O 1
ATOM 1743 N N . LYS A 1 229 ? 12.916 13.339 11.483 1.00 96.31 229 LYS A N 1
ATOM 1744 C CA . LYS A 1 229 ? 13.544 13.331 10.156 1.00 96.31 229 LYS A CA 1
ATOM 1745 C C . LYS A 1 229 ? 12.549 13.750 9.062 1.00 96.31 229 LYS A C 1
ATOM 1747 O O . LYS A 1 229 ? 11.350 13.494 9.184 1.00 96.31 229 LYS A O 1
ATOM 1752 N N . PRO A 1 230 ? 13.021 14.387 7.975 1.00 95.62 230 PRO A N 1
ATOM 1753 C CA . PRO A 1 230 ? 12.147 14.825 6.894 1.00 95.62 230 PRO A CA 1
ATOM 1754 C C . PRO A 1 230 ? 11.667 13.655 6.023 1.00 95.62 230 PRO A C 1
ATOM 1756 O O . PRO A 1 230 ? 12.379 12.669 5.834 1.00 95.62 230 PRO A O 1
ATOM 1759 N N . LEU A 1 231 ? 10.487 13.819 5.416 1.00 97.62 231 LEU A N 1
ATOM 1760 C CA . LEU A 1 231 ? 10.011 12.944 4.344 1.00 97.62 231 LEU A CA 1
ATOM 1761 C C . LEU A 1 231 ? 10.919 13.075 3.111 1.00 97.62 231 LEU A C 1
ATOM 1763 O O . LEU A 1 231 ? 11.209 14.185 2.657 1.00 97.62 231 LEU A O 1
ATOM 1767 N N . ARG A 1 232 ? 11.336 11.937 2.556 1.00 97.31 232 ARG A N 1
ATOM 1768 C CA . ARG A 1 232 ? 12.209 11.830 1.376 1.00 97.31 232 ARG A CA 1
ATOM 1769 C C . ARG A 1 232 ? 11.587 10.928 0.313 1.00 97.31 232 ARG A C 1
ATOM 1771 O O . ARG A 1 232 ? 10.642 10.199 0.594 1.00 97.31 232 ARG A O 1
ATOM 1778 N N . ILE A 1 233 ? 12.128 10.949 -0.905 1.00 98.00 233 ILE A N 1
ATOM 1779 C CA . ILE A 1 233 ? 11.530 10.209 -2.024 1.00 98.00 233 ILE A CA 1
ATOM 1780 C C . ILE A 1 233 ? 11.746 8.690 -1.925 1.00 98.00 233 ILE A C 1
ATOM 1782 O O . ILE A 1 233 ? 10.774 7.948 -1.872 1.00 98.00 233 ILE A O 1
ATOM 1786 N N . SER A 1 234 ? 12.997 8.228 -1.871 1.00 98.31 234 SER A N 1
ATOM 1787 C CA . SER A 1 234 ? 13.387 6.813 -1.826 1.00 98.31 234 SER A CA 1
ATOM 1788 C C . SER A 1 234 ? 14.884 6.689 -1.524 1.00 98.31 234 SER A C 1
ATOM 1790 O O . SER A 1 234 ? 15.615 7.674 -1.636 1.00 98.31 234 SER A O 1
ATOM 1792 N N . ASP A 1 235 ? 15.342 5.488 -1.159 1.00 96.44 235 ASP A N 1
ATOM 1793 C CA . ASP A 1 235 ? 16.770 5.132 -1.150 1.00 96.44 235 ASP A CA 1
ATOM 1794 C C . ASP A 1 235 ? 17.304 4.905 -2.570 1.00 96.44 235 ASP A C 1
ATOM 1796 O O . ASP A 1 235 ? 18.487 5.111 -2.826 1.00 96.44 235 ASP A O 1
ATOM 1800 N N . ASN A 1 236 ? 16.435 4.537 -3.519 1.00 97.38 236 ASN A N 1
ATOM 1801 C CA . ASN A 1 236 ? 16.800 4.457 -4.929 1.00 97.38 236 ASN A CA 1
ATOM 1802 C C . ASN A 1 236 ? 16.520 5.791 -5.630 1.00 97.38 236 ASN A C 1
ATOM 1804 O O . ASN A 1 236 ? 15.479 5.998 -6.258 1.00 97.38 236 ASN A O 1
ATOM 1808 N N . THR A 1 237 ? 17.461 6.719 -5.504 1.00 96.25 237 THR A N 1
ATOM 1809 C CA . THR A 1 237 ? 17.337 8.063 -6.078 1.00 96.25 237 THR A CA 1
ATOM 1810 C C . THR A 1 237 ? 17.321 8.057 -7.602 1.00 96.25 237 THR A C 1
ATOM 1812 O O . THR A 1 237 ? 16.681 8.925 -8.188 1.00 96.25 237 THR A O 1
ATOM 1815 N N . TYR A 1 238 ? 17.965 7.079 -8.249 1.00 98.06 238 TYR A N 1
ATOM 1816 C CA . TYR A 1 238 ? 17.976 6.978 -9.704 1.00 98.06 238 TYR A CA 1
ATOM 1817 C C . TYR A 1 238 ? 16.597 6.590 -10.236 1.00 98.06 238 TYR A C 1
ATOM 1819 O O . TYR A 1 238 ? 16.034 7.335 -11.035 1.00 98.06 238 TYR A O 1
ATOM 1827 N N . MET A 1 239 ? 16.008 5.484 -9.772 1.00 97.44 239 MET A N 1
ATOM 1828 C CA . MET A 1 239 ? 14.689 5.029 -10.234 1.00 97.44 239 MET A CA 1
ATOM 1829 C C . MET A 1 239 ? 13.620 6.123 -10.079 1.00 97.44 239 MET A C 1
ATOM 1831 O O . MET A 1 239 ? 12.833 6.358 -10.993 1.00 97.44 239 MET A O 1
ATOM 1835 N N . PHE A 1 240 ? 13.645 6.857 -8.963 1.00 98.25 240 PHE A N 1
ATOM 1836 C CA . PHE A 1 240 ? 12.658 7.892 -8.638 1.00 98.25 240 PHE A CA 1
ATOM 1837 C C . PHE A 1 240 ? 13.086 9.328 -8.997 1.00 98.25 240 PHE A C 1
ATOM 1839 O O . PHE A 1 240 ? 12.431 10.283 -8.577 1.00 98.25 240 PHE A O 1
ATOM 1846 N N . ARG A 1 241 ? 14.145 9.511 -9.799 1.00 97.69 241 ARG A N 1
ATOM 1847 C CA . ARG A 1 241 ? 14.746 10.828 -10.118 1.00 97.69 241 ARG A CA 1
ATOM 1848 C C . ARG A 1 241 ? 13.791 11.853 -10.737 1.00 97.69 241 ARG A C 1
ATOM 1850 O O . ARG A 1 241 ? 13.999 13.051 -10.588 1.00 97.69 241 ARG A O 1
ATOM 1857 N N . ASN A 1 242 ? 12.745 11.383 -11.416 1.00 98.00 242 ASN A N 1
ATOM 1858 C CA . ASN A 1 242 ? 11.777 12.234 -12.113 1.00 98.00 242 ASN A CA 1
ATOM 1859 C C . ASN A 1 242 ? 10.507 12.521 -11.295 1.00 98.00 242 ASN A C 1
ATOM 1861 O O . ASN A 1 242 ? 9.647 13.272 -11.760 1.00 98.00 242 ASN A O 1
ATOM 1865 N N . VAL A 1 243 ? 10.370 11.953 -10.090 1.00 98.62 243 VAL A N 1
ATOM 1866 C CA . VAL A 1 243 ? 9.188 12.180 -9.249 1.00 98.62 243 VAL A CA 1
ATOM 1867 C C . VAL A 1 243 ? 9.299 13.520 -8.528 1.00 98.62 243 VAL A C 1
ATOM 1869 O O . VAL A 1 243 ? 10.265 13.789 -7.813 1.00 98.62 243 VAL A O 1
ATOM 1872 N N . LYS A 1 244 ? 8.277 14.367 -8.665 1.00 98.50 244 LYS A N 1
ATOM 1873 C CA . LYS A 1 244 ? 8.238 15.683 -8.014 1.00 98.50 244 LYS A CA 1
ATOM 1874 C C . LYS A 1 244 ? 7.632 15.576 -6.615 1.00 98.50 244 LYS A C 1
ATOM 1876 O O . LYS A 1 244 ? 6.425 15.399 -6.486 1.00 98.50 244 LYS A O 1
ATOM 1881 N N . LEU A 1 245 ? 8.443 15.742 -5.569 1.00 97.81 245 LEU A N 1
ATOM 1882 C CA . LEU A 1 245 ? 7.966 15.846 -4.183 1.00 97.81 245 LEU A CA 1
ATOM 1883 C C . LEU A 1 245 ? 7.757 17.315 -3.784 1.00 97.81 245 LEU A C 1
ATOM 1885 O O . LEU A 1 245 ? 8.712 18.089 -3.719 1.00 97.81 245 LEU A O 1
ATOM 1889 N N . ARG A 1 246 ? 6.513 17.696 -3.477 1.00 97.44 246 ARG A N 1
ATOM 1890 C CA . ARG A 1 246 ? 6.130 19.034 -3.001 1.00 97.44 246 ARG A CA 1
ATOM 1891 C C . ARG A 1 246 ? 5.671 18.962 -1.548 1.00 97.44 246 ARG A C 1
ATOM 1893 O O . ARG A 1 246 ? 4.585 18.463 -1.273 1.00 97.44 246 ARG A O 1
ATOM 1900 N N . VAL A 1 247 ? 6.481 19.481 -0.625 1.00 94.62 247 VAL A N 1
ATOM 1901 C CA . VAL A 1 247 ? 6.129 19.585 0.802 1.00 94.62 247 VAL A CA 1
ATOM 1902 C C . VAL A 1 247 ? 5.643 21.004 1.093 1.00 94.62 247 VAL A C 1
ATOM 1904 O O . VAL A 1 247 ? 6.430 21.946 1.012 1.00 94.62 247 VAL A O 1
ATOM 1907 N N . LEU A 1 248 ? 4.358 21.159 1.416 1.00 90.50 248 LEU A N 1
ATOM 1908 C CA . LEU A 1 248 ? 3.686 22.463 1.512 1.00 90.50 248 LEU A CA 1
ATOM 1909 C C . LEU A 1 248 ? 3.867 23.167 2.871 1.00 90.50 248 LEU A C 1
ATOM 1911 O O . LEU A 1 248 ? 3.652 24.371 2.960 1.00 90.50 248 LEU A O 1
ATOM 1915 N N . ASP A 1 249 ? 4.344 22.457 3.897 1.00 72.06 249 ASP A N 1
ATOM 1916 C CA . ASP A 1 249 ? 4.454 22.970 5.275 1.00 72.06 249 ASP A CA 1
ATOM 1917 C C . ASP A 1 249 ? 5.851 23.455 5.677 1.00 72.06 249 ASP A C 1
ATOM 1919 O O . ASP A 1 249 ? 6.108 23.751 6.849 1.00 72.06 249 ASP A O 1
ATOM 1923 N N . LYS A 1 250 ? 6.785 23.581 4.727 1.00 57.38 250 LYS A N 1
ATOM 1924 C CA . LYS A 1 250 ? 8.036 24.285 5.018 1.00 57.38 250 LYS A CA 1
ATOM 1925 C C . LYS A 1 250 ? 7.716 25.768 5.199 1.00 57.38 250 LYS A C 1
ATOM 1927 O O . LYS A 1 250 ? 7.753 26.532 4.236 1.00 57.38 250 LYS A O 1
ATOM 1932 N N . LYS A 1 251 ? 7.457 26.191 6.445 1.00 45.56 251 LYS A N 1
ATOM 1933 C CA . LYS A 1 251 ? 7.727 27.574 6.852 1.00 45.56 251 LYS A CA 1
ATOM 1934 C C . LYS A 1 251 ? 9.129 27.890 6.337 1.00 45.56 251 LYS A C 1
ATOM 1936 O O . LYS A 1 251 ? 10.091 27.243 6.756 1.00 45.56 251 LYS A O 1
ATOM 1941 N N . LYS A 1 252 ? 9.227 28.821 5.385 1.00 38.88 252 LYS A N 1
ATOM 1942 C CA . LYS A 1 252 ? 10.491 29.486 5.071 1.00 38.88 252 LYS A CA 1
ATOM 1943 C C . LYS A 1 252 ? 10.993 30.035 6.408 1.00 38.88 252 LYS A C 1
ATOM 1945 O O . LYS A 1 252 ? 10.316 30.874 6.998 1.00 38.88 252 LYS A O 1
ATOM 1950 N N . LYS A 1 253 ? 12.060 29.438 6.940 1.00 37.53 253 LYS A N 1
ATOM 1951 C CA . LYS A 1 253 ? 12.895 30.125 7.921 1.00 37.53 253 LYS A CA 1
ATOM 1952 C C . LYS A 1 253 ? 13.663 31.206 7.182 1.00 37.53 253 LYS A C 1
ATOM 1954 O O . LYS A 1 253 ? 14.037 30.929 6.019 1.00 37.53 253 LYS A O 1
#

Foldseek 3Di:
DAEPEEFEFWFWDWDQDPVRDIDIDTDARDEEELEEQAEYYLYEYPDDLADPRGPWHYEYELYEEYEYENYETVEAYQDYAYHEYEYYCYEHYACWYEDAYEEEYEYENYETQYQENYEQEQVQQSAYHAEYEYYQYEYCHNNVAAHAYEHYEEAHLLADCSVDAGEDHQEYEAEAYEYANPNYDPPRQHHAPYECRHPVQQDPVRDRPRDYHYHQEYEYENYHYPNRHDYDHYPRCRVCVRYYYHYPPPPPD

Sequence (253 aa):
TVRDTVLTGRMTYRTIGSAGKPVSMGSYDISANRALNVSFINCSQTNDINDRRYWGIFGSNYCKNLRYDGCSFSRFDAHMGVANASIRNSTMGHAGVNAIGCGTFTIENSTINGWNFISLRGDYGSTWEGEIIIRNCVFIPGGGAKNNATLIGGSYSGMHDFGYTCYMPERIVIDGLHIKDGNANENYAGPAVFGNFNPKNTSSDYVEKFPYVMTKEVIAKGVRSDSGKPLRISDNTYMFRNVKLRVLDKKKK

Radius of gyration: 17.77 Å; chains: 1; bounding box: 45×56×39 Å